Protein AF-0000000087624638 (afdb_homodimer)

Sequence (280 aa):
MFHVFLLSCSMLDNLKIASLNVNCLGNPLKRKGVLEKLKKDGSHVAFLQETHLSKKEQAKFKFPGYSTFYSTWSNSRQRGLTTLISKLLNFDLLDEVGDKGGRYLIVKVRVNNVVITLITLMCIFLPNVIEHSLSCFLMLMFHVFLLSCSMLDNLKIASLNVNCLGNPLKRKGVLEKLKKDGSHVAFLQETHLSKKEQAKFKFPGYSTFYSTWSNSRQRGLTTLISKLLNFDLLDEVGDKGGRYLIVKVRVNNVVITLITLMCIFLPNVIEHSLSCFLML

pLDDT: mean 78.99, std 21.21, range [30.06, 97.75]

Nearest PDB structures (foldseek):
  2v0r-assembly2_B  TM=8.665E-01  e=6.439E-11  Homo sapiens
  7n8k-assembly2_B  TM=8.665E-01  e=7.297E-11  Homo sapiens
  2v0s-assembly1_A  TM=8.642E-01  e=2.247E-10  Homo sapiens
  7n94-assembly2_B  TM=8.634E-01  e=3.269E-10  Homo sapiens
  8uw3-assembly1_A  TM=8.281E-01  e=1.016E-08  Homo sapiens

Structure (mmCIF, N/CA/C/O backbone):
data_AF-0000000087624638-model_v1
#
loop_
_entity.id
_entity.type
_entity.pdbx_description
1 polymer 'Endonuclease/exonuclease/phosphatase domain-containing protein'
#
loop_
_atom_site.group_PDB
_atom_site.id
_atom_site.type_symbol
_atom_site.label_atom_id
_atom_site.label_alt_id
_atom_site.label_comp_id
_atom_site.label_asym_id
_atom_site.label_entity_id
_atom_site.label_seq_id
_atom_site.pdbx_PDB_ins_code
_atom_site.Cartn_x
_atom_site.Cartn_y
_atom_site.Cartn_z
_atom_site.occupancy
_atom_site.B_iso_or_equiv
_atom_site.auth_seq_id
_atom_site.auth_comp_id
_atom_site.auth_asym_id
_atom_site.auth_atom_id
_atom_site.pdbx_PDB_model_num
ATOM 1 N N . MET A 1 1 ? -27.516 -39.281 -10.844 1 30.92 1 MET A N 1
ATOM 2 C CA . MET A 1 1 ? -27.094 -38.656 -9.586 1 30.92 1 MET A CA 1
ATOM 3 C C . MET A 1 1 ? -26.016 -37.625 -9.828 1 30.92 1 MET A C 1
ATOM 5 O O . MET A 1 1 ? -24.891 -37.969 -10.234 1 30.92 1 MET A O 1
ATOM 9 N N . PHE A 1 2 ? -26.25 -36.469 -10.523 1 32.56 2 PHE A N 1
ATOM 10 C CA . PHE A 1 2 ? -25.391 -35.406 -11 1 32.56 2 PHE A CA 1
ATOM 11 C C . PHE A 1 2 ? -24.703 -34.688 -9.836 1 32.56 2 PHE A C 1
ATOM 13 O O . PHE A 1 2 ? -25.375 -34.062 -9.008 1 32.56 2 PHE A O 1
ATOM 20 N N . HIS A 1 3 ? -23.688 -35.312 -9.227 1 31.91 3 HIS A N 1
ATOM 21 C CA . HIS A 1 3 ? -22.859 -34.625 -8.258 1 31.91 3 HIS A CA 1
ATOM 22 C C . HIS A 1 3 ? -22.438 -33.25 -8.766 1 31.91 3 HIS A C 1
ATOM 24 O O . HIS A 1 3 ? -21.672 -33.125 -9.734 1 31.91 3 HIS A O 1
ATOM 30 N N . VAL A 1 4 ? -23.375 -32.406 -8.859 1 30.06 4 VAL A N 1
ATOM 31 C CA . VAL A 1 4 ? -22.922 -31.031 -9 1 30.06 4 VAL A CA 1
ATOM 32 C C . VAL A 1 4 ? -21.734 -30.781 -8.062 1 30.06 4 VAL A C 1
ATOM 34 O O . VAL A 1 4 ? -21.875 -30.891 -6.844 1 30.06 4 VAL A O 1
ATOM 37 N N . PHE A 1 5 ? -20.531 -31.297 -8.359 1 32.03 5 PHE A N 1
ATOM 38 C CA . PHE A 1 5 ? -19.359 -30.75 -7.684 1 32.03 5 PHE A CA 1
ATOM 39 C C . PHE A 1 5 ? -19.516 -29.25 -7.441 1 32.03 5 PHE A C 1
ATOM 41 O O . PHE A 1 5 ? -19.656 -28.484 -8.391 1 32.03 5 PHE A O 1
ATOM 48 N N . LEU A 1 6 ? -20.297 -28.938 -6.484 1 32.41 6 LEU A N 1
ATOM 49 C CA . LEU A 1 6 ? -20.172 -27.578 -5.98 1 32.41 6 LEU A CA 1
ATOM 50 C C . LEU A 1 6 ? -18.734 -27.078 -6.082 1 32.41 6 LEU A C 1
ATOM 52 O O . LEU A 1 6 ? -17.828 -27.703 -5.531 1 32.41 6 LEU A O 1
ATOM 56 N N . LEU A 1 7 ? -18.266 -26.875 -7.301 1 34.22 7 LEU A N 1
ATOM 57 C CA . LEU A 1 7 ? -17.016 -26.141 -7.414 1 34.22 7 LEU A CA 1
ATOM 58 C C . LEU A 1 7 ? -16.781 -25.266 -6.184 1 34.22 7 LEU A C 1
ATOM 60 O O . LEU A 1 7 ? -17.609 -24.406 -5.863 1 34.22 7 LEU A O 1
ATOM 64 N N . SER A 1 8 ? -16.469 -25.969 -5.082 1 36.66 8 SER A N 1
ATOM 65 C CA . SER A 1 8 ? -15.984 -25.219 -3.924 1 36.66 8 SER A CA 1
ATOM 66 C C . SER A 1 8 ? -15.273 -23.938 -4.348 1 36.66 8 SER A C 1
ATOM 68 O O . SER A 1 8 ? -14.297 -23.984 -5.098 1 36.66 8 SER A O 1
ATOM 70 N N . CYS A 1 9 ? -15.867 -22.984 -5 1 40.78 9 CYS A N 1
ATOM 71 C CA . CYS A 1 9 ? -15.281 -21.656 -5.094 1 40.78 9 CYS A CA 1
ATOM 72 C C . CYS A 1 9 ? -14.305 -21.406 -3.951 1 40.78 9 CYS A C 1
ATOM 74 O O . CYS A 1 9 ? -14.719 -21.172 -2.814 1 40.78 9 CYS A O 1
ATOM 76 N N . SER A 1 10 ? -13.359 -22.219 -3.625 1 47.69 10 SER A N 1
ATOM 77 C CA . SER A 1 10 ? -12.336 -21.906 -2.635 1 47.69 10 SER A CA 1
ATOM 78 C C . SER A 1 10 ? -12.094 -20.406 -2.553 1 47.69 10 SER A C 1
ATOM 80 O O . SER A 1 10 ? -11.25 -19.859 -3.277 1 47.69 10 SER A O 1
ATOM 82 N N . MET A 1 11 ? -13.133 -19.578 -2.506 1 56.47 11 MET A N 1
ATOM 83 C CA . MET A 1 11 ? -13.141 -18.125 -2.408 1 56.47 11 MET A CA 1
ATOM 84 C C . MET A 1 11 ? -12.289 -17.641 -1.236 1 56.47 11 MET A C 1
ATOM 86 O O . MET A 1 11 ? -12.312 -18.25 -0.162 1 56.47 11 MET A O 1
ATOM 90 N N . LEU A 1 12 ? -11.25 -17.094 -1.551 1 68.5 12 LEU A N 1
ATOM 91 C CA . LEU A 1 12 ? -10.492 -16.453 -0.476 1 68.5 12 LEU A CA 1
ATOM 92 C C . LEU A 1 12 ? -11.43 -15.758 0.507 1 68.5 12 LEU A C 1
ATOM 94 O O . LEU A 1 12 ? -12.18 -14.859 0.124 1 68.5 12 LEU A O 1
ATOM 98 N N . ASP A 1 13 ? -11.609 -16.469 1.666 1 83.69 13 ASP A N 1
ATOM 99 C CA . ASP A 1 13 ? -12.5 -15.914 2.684 1 83.69 13 ASP A CA 1
ATOM 100 C C . ASP A 1 13 ? -11.82 -14.781 3.449 1 83.69 13 ASP A C 1
ATOM 102 O O . ASP A 1 13 ? -12.477 -14.039 4.188 1 83.69 13 ASP A O 1
ATOM 106 N N . ASN A 1 14 ? -10.516 -14.703 3.285 1 91.81 14 ASN A N 1
ATOM 107 C CA . ASN A 1 14 ? -9.758 -13.641 3.934 1 91.81 14 ASN A CA 1
ATOM 108 C C . ASN A 1 14 ? -8.641 -13.117 3.033 1 91.81 14 ASN A C 1
ATOM 110 O O . ASN A 1 14 ? -7.984 -13.891 2.336 1 91.81 14 ASN A O 1
ATOM 114 N N . LEU A 1 15 ? -8.508 -11.875 2.9 1 93.75 15 LEU A N 1
ATOM 115 C CA . LEU A 1 15 ? -7.438 -11.219 2.16 1 93.75 15 LEU A CA 1
ATOM 116 C C . LEU A 1 15 ? -6.719 -10.195 3.039 1 93.75 15 LEU A C 1
ATOM 118 O O . LEU A 1 15 ? -7.336 -9.266 3.549 1 93.75 15 LEU A O 1
ATOM 122 N N . LYS A 1 16 ? -5.465 -10.453 3.27 1 96.44 16 LYS A N 1
ATOM 123 C CA . LYS A 1 16 ? -4.656 -9.531 4.066 1 96.44 16 LYS A CA 1
ATOM 124 C C . LYS A 1 16 ? -3.662 -8.773 3.189 1 96.44 16 LYS A C 1
ATOM 126 O O . LYS A 1 16 ? -2.84 -9.383 2.504 1 96.44 16 LYS A O 1
ATOM 131 N N . ILE A 1 17 ? -3.756 -7.426 3.232 1 97.31 17 ILE A N 1
ATOM 132 C CA . ILE A 1 17 ? -2.941 -6.547 2.402 1 97.31 17 ILE A CA 1
ATOM 133 C C . ILE A 1 17 ? -2.168 -5.57 3.291 1 97.31 17 ILE A C 1
ATOM 135 O O . ILE A 1 17 ? -2.754 -4.898 4.141 1 97.31 17 ILE A O 1
ATOM 139 N N . ALA A 1 18 ? -0.861 -5.508 3.055 1 96.62 18 ALA A N 1
ATOM 140 C CA . ALA A 1 18 ? -0.012 -4.652 3.879 1 96.62 18 ALA A CA 1
ATOM 141 C C . ALA A 1 18 ? 0.711 -3.613 3.023 1 96.62 18 ALA A C 1
ATOM 143 O O . ALA A 1 18 ? 1.052 -3.881 1.869 1 96.62 18 ALA A O 1
ATOM 144 N N . SER A 1 19 ? 0.885 -2.455 3.541 1 95.75 19 SER A N 1
ATOM 145 C CA . SER A 1 19 ? 1.723 -1.41 2.961 1 95.75 19 SER A CA 1
ATOM 146 C C . SER A 1 19 ? 2.766 -0.921 3.959 1 95.75 19 SER A C 1
ATOM 148 O O . SER A 1 19 ? 2.424 -0.51 5.07 1 95.75 19 SER A O 1
ATOM 150 N N . LEU A 1 20 ? 4 -0.961 3.559 1 92.31 20 LEU A N 1
ATOM 151 C CA . LEU A 1 20 ? 5.102 -0.586 4.438 1 92.31 20 LEU A CA 1
ATOM 152 C C . LEU A 1 20 ? 6.023 0.422 3.754 1 92.31 20 LEU A C 1
ATOM 154 O O . LEU A 1 20 ? 6.406 0.234 2.598 1 92.31 20 LEU A O 1
ATOM 158 N N . ASN A 1 21 ? 6.336 1.489 4.383 1 88.38 21 ASN A N 1
ATOM 159 C CA . ASN A 1 21 ? 7.559 2.229 4.082 1 88.38 21 ASN A CA 1
ATOM 160 C C . ASN A 1 21 ? 8.758 1.65 4.82 1 88.38 21 ASN A C 1
ATOM 162 O O . ASN A 1 21 ? 8.875 1.803 6.035 1 88.38 21 ASN A O 1
ATOM 166 N N . VAL A 1 22 ? 9.633 1.045 4.152 1 88.31 22 VAL A N 1
ATOM 167 C CA . VAL A 1 22 ? 10.664 0.226 4.785 1 88.31 22 VAL A CA 1
ATOM 168 C C . VAL A 1 22 ? 11.945 1.04 4.945 1 88.31 22 VAL A C 1
ATOM 170 O O . VAL A 1 22 ? 12.844 0.652 5.695 1 88.31 22 VAL A O 1
ATOM 173 N N . ASN A 1 23 ? 12.094 2.146 4.277 1 83.44 23 ASN A N 1
ATOM 174 C CA . ASN A 1 23 ? 13.242 3.033 4.395 1 83.44 23 ASN A CA 1
ATOM 175 C C . ASN A 1 23 ? 14.555 2.283 4.168 1 83.44 23 ASN A C 1
ATOM 177 O O . ASN A 1 23 ? 15.453 2.322 5.012 1 83.44 23 ASN A O 1
ATOM 181 N N . CYS A 1 24 ? 14.734 1.653 3.197 1 86.62 24 CYS A N 1
ATOM 182 C CA . CYS A 1 24 ? 15.945 0.969 2.758 1 86.62 24 CYS A CA 1
ATOM 183 C C . CYS A 1 24 ? 15.906 -0.507 3.133 1 86.62 24 CYS A C 1
ATOM 185 O O . CYS A 1 24 ? 15.609 -0.852 4.277 1 86.62 24 CYS A O 1
ATOM 187 N N . LEU A 1 25 ? 16.234 -1.38 2.219 1 89.12 25 LEU A N 1
ATOM 188 C CA . LEU A 1 25 ? 16.297 -2.818 2.449 1 89.12 25 LEU A CA 1
ATOM 189 C C . LEU A 1 25 ? 17.688 -3.365 2.137 1 89.12 25 LEU A C 1
ATOM 191 O O . LEU A 1 25 ? 17.844 -4.562 1.877 1 89.12 25 LEU A O 1
ATOM 195 N N . GLY A 1 26 ? 18.594 -2.443 2.109 1 86.06 26 GLY A N 1
ATOM 196 C CA . GLY A 1 26 ? 19.953 -2.871 1.865 1 86.06 26 GLY A CA 1
ATOM 197 C C . GLY A 1 26 ? 20.5 -3.768 2.959 1 86.06 26 GLY A C 1
ATOM 198 O O . GLY A 1 26 ? 21.375 -4.605 2.705 1 86.06 26 GLY A O 1
ATOM 199 N N . ASN A 1 27 ? 20.047 -3.621 4.109 1 86.88 27 ASN A N 1
ATOM 200 C CA . ASN A 1 27 ? 20.453 -4.434 5.25 1 86.88 27 ASN A CA 1
ATOM 201 C C . ASN A 1 27 ? 19.734 -5.777 5.27 1 86.88 27 ASN A C 1
ATOM 203 O O . ASN A 1 27 ? 18.516 -5.828 5.32 1 86.88 27 ASN A O 1
ATOM 207 N N . PRO A 1 28 ? 20.516 -6.848 5.312 1 86.25 28 PRO A N 1
ATOM 208 C CA . PRO A 1 28 ? 19.891 -8.172 5.285 1 86.25 28 PRO A CA 1
ATOM 209 C C . PRO A 1 28 ? 19.031 -8.445 6.52 1 86.25 28 PRO A C 1
ATOM 211 O O . PRO A 1 28 ? 18.031 -9.172 6.434 1 86.25 28 PRO A O 1
ATOM 214 N N . LEU A 1 29 ? 19.438 -7.934 7.594 1 86.62 29 LEU A N 1
ATOM 215 C CA . LEU A 1 29 ? 18.656 -8.141 8.805 1 86.62 29 LEU A CA 1
ATOM 216 C C . LEU A 1 29 ? 17.297 -7.477 8.695 1 86.62 29 LEU A C 1
ATOM 218 O O . LEU A 1 29 ? 16.281 -8.031 9.141 1 86.62 29 LEU A O 1
ATOM 222 N N . LYS A 1 30 ? 17.297 -6.359 8.156 1 88 30 LYS A N 1
ATOM 223 C CA . LYS A 1 30 ? 16.016 -5.672 7.941 1 88 30 LYS A CA 1
ATOM 224 C C . LYS A 1 30 ? 15.141 -6.43 6.949 1 88 30 LYS A C 1
ATOM 226 O O . LYS A 1 30 ? 13.938 -6.57 7.164 1 88 30 LYS A O 1
ATOM 231 N N . ARG A 1 31 ? 15.695 -6.934 5.902 1 89.75 31 ARG A N 1
ATOM 232 C CA . ARG A 1 31 ? 14.945 -7.727 4.934 1 89.75 31 ARG A CA 1
ATOM 233 C C . ARG A 1 31 ? 14.312 -8.945 5.598 1 89.75 31 ARG A C 1
ATOM 235 O O . ARG A 1 31 ? 13.148 -9.266 5.352 1 89.75 31 ARG A O 1
ATOM 242 N N . LYS A 1 32 ? 15.117 -9.516 6.391 1 89.38 32 LYS A N 1
ATOM 243 C CA . LYS A 1 32 ? 14.625 -10.68 7.113 1 89.38 32 LYS A CA 1
ATOM 244 C C . LYS A 1 32 ? 13.477 -10.305 8.047 1 89.38 32 LYS A C 1
ATOM 246 O O . LYS A 1 32 ? 12.484 -11.023 8.148 1 89.38 32 LYS A O 1
ATOM 251 N N . GLY A 1 33 ? 13.641 -9.234 8.742 1 89.25 33 GLY A N 1
ATOM 252 C CA . GLY A 1 33 ? 12.594 -8.75 9.633 1 89.25 33 GLY A CA 1
ATOM 253 C C . GLY A 1 33 ? 11.297 -8.445 8.914 1 89.25 33 GLY A C 1
ATOM 254 O O . GLY A 1 33 ? 10.219 -8.812 9.391 1 89.25 33 GLY A O 1
ATOM 255 N N . VAL A 1 34 ? 11.422 -7.828 7.781 1 91.31 34 VAL A N 1
ATOM 256 C CA . VAL A 1 34 ? 10.242 -7.508 6.98 1 91.31 34 VAL A CA 1
ATOM 257 C C . VAL A 1 34 ? 9.555 -8.797 6.543 1 91.31 34 VAL A C 1
ATOM 259 O O . VAL A 1 34 ? 8.336 -8.938 6.68 1 91.31 34 VAL A O 1
ATOM 262 N N . LEU A 1 35 ? 10.312 -9.711 6.098 1 92.44 35 LEU A N 1
ATOM 263 C CA . LEU A 1 35 ? 9.766 -10.992 5.656 1 92.44 35 LEU A CA 1
ATOM 264 C C . LEU A 1 35 ? 9.07 -11.711 6.809 1 92.44 35 LEU A C 1
ATOM 266 O O . LEU A 1 35 ? 7.961 -12.227 6.648 1 92.44 35 LEU A O 1
ATOM 270 N N . GLU A 1 36 ? 9.711 -11.773 7.891 1 91.69 36 GLU A N 1
ATOM 271 C CA . GLU A 1 36 ? 9.141 -12.445 9.055 1 91.69 36 GLU A CA 1
ATOM 272 C C . GLU A 1 36 ? 7.828 -11.797 9.477 1 91.69 36 GLU A C 1
ATOM 274 O O . GLU A 1 36 ? 6.875 -12.492 9.828 1 91.69 36 GLU A O 1
ATOM 279 N N . LYS A 1 37 ? 7.793 -10.555 9.484 1 90.56 37 LYS A N 1
ATOM 280 C CA . LYS A 1 37 ? 6.57 -9.836 9.836 1 90.56 37 LYS A CA 1
ATOM 281 C C . LYS A 1 37 ? 5.438 -10.18 8.875 1 90.56 37 LYS A C 1
ATOM 283 O O . LYS A 1 37 ? 4.305 -10.422 9.297 1 90.5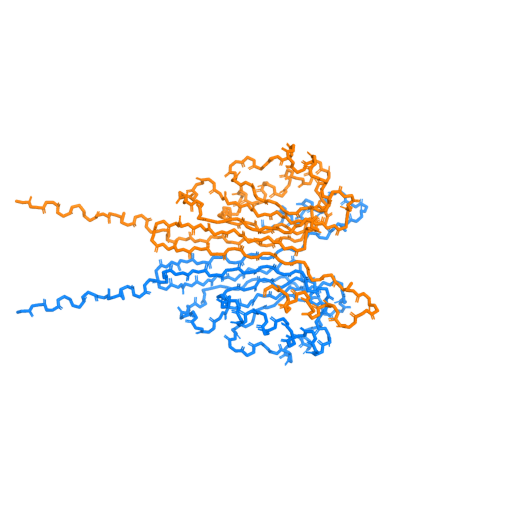6 37 LYS A O 1
ATOM 288 N N . LEU A 1 38 ? 5.73 -10.172 7.602 1 93.44 38 LEU A N 1
ATOM 289 C CA . LEU A 1 38 ? 4.723 -10.477 6.594 1 93.44 38 LEU A CA 1
ATOM 290 C C . LEU A 1 38 ? 4.199 -11.898 6.762 1 93.44 38 LEU A C 1
ATOM 292 O O . LEU A 1 38 ? 2.996 -12.141 6.645 1 93.44 38 LEU A O 1
ATOM 296 N N . LYS A 1 39 ? 5.082 -12.805 7.027 1 92.5 39 LYS A N 1
ATOM 297 C CA . LYS A 1 39 ? 4.688 -14.195 7.223 1 92.5 39 LYS A CA 1
ATOM 298 C C . LYS A 1 39 ? 3.861 -14.359 8.492 1 92.5 39 LYS A C 1
ATOM 300 O O . LYS A 1 39 ? 2.842 -15.055 8.492 1 92.5 39 LYS A O 1
ATOM 305 N N . LYS A 1 40 ? 4.348 -13.719 9.523 1 90.88 40 LYS A N 1
ATOM 306 C CA . LYS A 1 40 ? 3.637 -13.789 10.797 1 90.88 40 LYS A CA 1
ATOM 307 C C . LYS A 1 40 ? 2.219 -13.242 10.664 1 90.88 40 LYS A C 1
ATOM 309 O O . LYS A 1 40 ? 1.273 -13.812 11.219 1 90.88 40 LYS A O 1
ATOM 314 N N . ASP A 1 41 ? 2.047 -12.195 9.93 1 90 41 ASP A N 1
ATOM 315 C CA . ASP A 1 41 ? 0.739 -11.57 9.758 1 90 41 ASP A CA 1
ATOM 316 C C . ASP A 1 41 ? -0.09 -12.305 8.703 1 90 41 ASP A C 1
ATOM 318 O O . ASP A 1 41 ? -1.299 -12.094 8.602 1 90 41 ASP A O 1
ATOM 322 N N . GLY A 1 42 ? 0.602 -13.141 7.938 1 93.75 42 GLY A N 1
ATOM 323 C CA . GLY A 1 42 ? -0.087 -13.844 6.867 1 93.75 42 GLY A CA 1
ATOM 324 C C . GLY A 1 42 ? -0.498 -12.938 5.723 1 93.75 42 GLY A C 1
ATOM 325 O O . GLY A 1 42 ? -1.581 -13.102 5.156 1 93.75 42 GLY A O 1
ATOM 326 N N . SER A 1 43 ? 0.333 -11.969 5.434 1 96.31 43 SER A N 1
ATOM 327 C CA . SER A 1 43 ? -0.013 -11.031 4.371 1 96.31 43 SER A CA 1
ATOM 328 C C . SER A 1 43 ? -0.042 -11.719 3.012 1 96.31 43 SER A C 1
ATOM 330 O O . SER A 1 43 ? 0.903 -12.422 2.645 1 96.31 43 SER A O 1
ATOM 332 N N . HIS A 1 44 ? -1.141 -11.516 2.297 1 97.06 44 HIS A N 1
ATOM 333 C CA . HIS A 1 44 ? -1.257 -12.055 0.946 1 97.06 44 HIS A CA 1
ATOM 334 C C . HIS A 1 44 ? -0.583 -11.141 -0.072 1 97.06 44 HIS A C 1
ATOM 336 O O . HIS A 1 44 ? 0.021 -11.617 -1.036 1 97.06 44 HIS A O 1
ATOM 342 N N . VAL A 1 45 ? -0.716 -9.875 0.171 1 97.75 45 VAL A N 1
ATOM 343 C CA . VAL A 1 45 ? -0.12 -8.836 -0.668 1 97.75 45 VAL A CA 1
ATOM 344 C C . VAL A 1 45 ? 0.605 -7.82 0.207 1 97.75 45 VAL A C 1
ATOM 346 O O . VAL A 1 45 ? 0.108 -7.438 1.269 1 97.75 45 VAL A O 1
ATOM 349 N N . ALA A 1 46 ? 1.807 -7.387 -0.231 1 97.38 46 ALA A N 1
ATOM 350 C CA . ALA A 1 46 ? 2.52 -6.336 0.488 1 97.38 46 ALA A CA 1
ATOM 351 C C . ALA A 1 46 ? 3.113 -5.316 -0.481 1 97.38 46 ALA A C 1
ATOM 353 O O . ALA A 1 46 ? 3.775 -5.688 -1.453 1 97.38 46 ALA A O 1
ATOM 354 N N . PHE A 1 47 ? 2.836 -4.027 -0.236 1 96.62 47 PHE A N 1
ATOM 355 C CA . PHE A 1 47 ? 3.527 -2.914 -0.877 1 96.62 47 PHE A CA 1
ATOM 356 C C . PHE A 1 47 ? 4.723 -2.467 -0.044 1 96.62 47 PHE A C 1
ATOM 358 O O . PHE A 1 47 ? 4.566 -2.078 1.115 1 96.62 47 PHE A O 1
ATOM 365 N N . LEU A 1 48 ? 5.848 -2.541 -0.572 1 93.38 48 LEU A N 1
ATOM 366 C CA . LEU A 1 48 ? 7.047 -1.995 0.056 1 93.38 48 LEU A CA 1
ATOM 367 C C . LEU A 1 48 ? 7.527 -0.749 -0.68 1 93.38 48 LEU A C 1
ATOM 369 O O . LEU A 1 48 ? 7.727 -0.779 -1.896 1 93.38 48 LEU A O 1
ATOM 373 N N . GLN A 1 49 ? 7.664 0.313 -0.004 1 89.06 49 GLN A N 1
ATOM 374 C CA . GLN A 1 49 ? 8.109 1.577 -0.58 1 89.06 49 GLN A CA 1
ATOM 375 C C . GLN A 1 49 ? 9.445 2.014 0.018 1 89.06 49 GLN A C 1
ATOM 377 O O . GLN A 1 49 ? 9.781 1.63 1.14 1 89.06 49 GLN A O 1
ATOM 382 N N . GLU A 1 50 ? 10.195 2.801 -0.738 1 86.62 50 GLU A N 1
ATOM 383 C CA . GLU A 1 50 ? 11.523 3.289 -0.381 1 86.62 50 GLU A CA 1
ATOM 384 C C . GLU A 1 50 ? 12.477 2.133 -0.082 1 86.62 50 GLU A C 1
ATOM 386 O O . GLU A 1 50 ? 13.141 2.123 0.956 1 86.62 50 GLU A O 1
ATOM 391 N N . THR A 1 51 ? 12.516 1.184 -0.884 1 89.38 51 THR A N 1
ATOM 392 C CA . THR A 1 51 ? 13.375 0.021 -0.682 1 89.38 51 THR A CA 1
ATOM 393 C C . THR A 1 51 ? 14.844 0.39 -0.883 1 89.38 51 THR A C 1
ATOM 395 O O . THR A 1 51 ? 15.734 -0.256 -0.327 1 89.38 51 THR A O 1
ATOM 398 N N . HIS A 1 52 ? 15.148 1.413 -1.695 1 87.81 52 HIS A N 1
ATOM 399 C CA . HIS A 1 52 ? 16.484 1.949 -1.95 1 87.81 52 HIS A CA 1
ATOM 400 C C . HIS A 1 52 ? 17.406 0.876 -2.51 1 87.81 52 HIS A C 1
ATOM 402 O O . HIS A 1 52 ? 18.578 0.801 -2.129 1 87.81 52 HIS A O 1
ATOM 408 N N . LEU A 1 53 ? 16.844 0.03 -3.256 1 87.94 53 LEU A N 1
ATOM 409 C CA . LEU A 1 53 ? 17.641 -1.031 -3.875 1 87.94 53 LEU A CA 1
ATOM 410 C C . LEU A 1 53 ? 17.875 -0.738 -5.355 1 87.94 53 LEU A C 1
ATOM 412 O O . LEU A 1 53 ? 16.969 -0.259 -6.047 1 87.94 53 LEU A O 1
ATOM 416 N N . SER A 1 54 ? 19.078 -1.015 -5.797 1 85.06 54 SER A N 1
ATOM 417 C CA . SER A 1 54 ? 19.359 -0.982 -7.227 1 85.06 54 SER A CA 1
ATOM 418 C C . SER A 1 54 ? 18.703 -2.146 -7.949 1 85.06 54 SER A C 1
ATOM 420 O O . SER A 1 54 ? 18.188 -3.068 -7.312 1 85.06 54 SER A O 1
ATOM 422 N N . LYS A 1 55 ? 18.75 -2.041 -9.234 1 83.06 55 LYS A N 1
ATOM 423 C CA . LYS A 1 55 ? 18.188 -3.123 -10.039 1 83.06 55 LYS A CA 1
ATOM 424 C C . LYS A 1 55 ? 18.891 -4.449 -9.742 1 83.06 55 LYS A C 1
ATOM 426 O O . LYS A 1 55 ? 18.234 -5.484 -9.617 1 83.06 55 LYS A O 1
ATOM 431 N N . LYS A 1 56 ? 20.203 -4.355 -9.672 1 85.62 56 LYS A N 1
ATOM 432 C CA . LYS A 1 56 ? 20.984 -5.555 -9.391 1 85.62 56 LYS A CA 1
ATOM 433 C C . LYS A 1 56 ? 20.641 -6.141 -8.031 1 85.62 56 LYS A C 1
ATOM 435 O O . LYS A 1 56 ? 20.5 -7.359 -7.891 1 85.62 56 LYS A O 1
ATOM 440 N N . GLU A 1 57 ? 20.453 -5.34 -7.094 1 87.44 57 GLU A N 1
ATOM 441 C CA . GLU A 1 57 ? 20.125 -5.785 -5.746 1 87.44 57 GLU A CA 1
ATOM 442 C C . GLU A 1 57 ? 18.703 -6.359 -5.684 1 87.44 57 GLU A C 1
ATOM 444 O O . GLU A 1 57 ? 18.469 -7.367 -5.012 1 87.44 57 GLU A O 1
ATOM 449 N N . GLN A 1 58 ? 17.781 -5.676 -6.348 1 85.56 58 GLN A N 1
ATOM 450 C CA . GLN A 1 58 ? 16.406 -6.168 -6.379 1 85.56 58 GLN A CA 1
ATOM 451 C C . GLN A 1 58 ? 16.328 -7.566 -6.988 1 85.56 58 GLN A C 1
ATOM 453 O O . GLN A 1 58 ? 15.555 -8.406 -6.539 1 85.56 58 GLN A O 1
ATOM 458 N N . ALA A 1 59 ? 17.156 -7.766 -7.988 1 84.31 59 ALA A N 1
ATOM 459 C CA . ALA A 1 59 ? 17.172 -9.062 -8.664 1 84.31 59 ALA A CA 1
ATOM 460 C C . ALA A 1 59 ? 17.781 -10.133 -7.77 1 84.31 59 ALA A C 1
ATOM 462 O O . ALA A 1 59 ? 17.406 -11.312 -7.863 1 84.31 59 ALA A O 1
ATOM 463 N N . LYS A 1 60 ? 18.578 -9.688 -6.926 1 86.38 60 LYS A N 1
ATOM 464 C CA . LYS A 1 60 ? 19.312 -10.617 -6.066 1 86.38 60 LYS A CA 1
ATOM 465 C C . LYS A 1 60 ? 18.5 -10.953 -4.816 1 86.38 60 LYS A C 1
ATOM 467 O O . LYS A 1 60 ? 18.484 -12.102 -4.363 1 86.38 60 LYS A O 1
ATOM 472 N N . PHE A 1 61 ? 17.828 -9.883 -4.344 1 84.31 61 PHE A N 1
ATOM 473 C CA . PHE A 1 61 ? 17.109 -10.055 -3.084 1 84.31 61 PHE A CA 1
ATOM 474 C C . PHE A 1 61 ? 15.703 -10.602 -3.332 1 84.31 61 PHE A C 1
ATOM 476 O O . PHE A 1 61 ? 14.906 -9.977 -4.031 1 84.31 61 PHE A O 1
ATOM 483 N N . LYS A 1 62 ? 15.492 -11.828 -2.891 1 82.19 62 LYS A N 1
ATOM 484 C CA . LYS A 1 62 ? 14.195 -12.477 -3.045 1 82.19 62 LYS A CA 1
ATOM 485 C C . LYS A 1 62 ? 13.461 -12.555 -1.712 1 82.19 62 LYS A C 1
ATOM 487 O O . LYS A 1 62 ? 14.078 -12.5 -0.649 1 82.19 62 LYS A O 1
ATOM 492 N N . PHE A 1 63 ? 12.164 -12.547 -1.741 1 93.69 63 PHE A N 1
ATOM 493 C CA . PHE A 1 63 ? 11.297 -12.781 -0.594 1 93.69 63 PHE A CA 1
ATOM 494 C C . PHE A 1 63 ? 10.656 -14.156 -0.676 1 93.69 63 PHE A C 1
ATOM 496 O O . PHE A 1 63 ? 9.586 -14.32 -1.275 1 93.69 63 PHE A O 1
ATOM 503 N N . PRO A 1 64 ? 11.336 -15.148 -0.046 1 94.81 64 PRO A N 1
ATOM 504 C CA . PRO A 1 64 ? 10.789 -16.5 -0.127 1 94.81 64 PRO A CA 1
ATOM 505 C C . PRO A 1 64 ? 9.305 -16.562 0.242 1 94.81 64 PRO A C 1
ATOM 507 O O . PRO A 1 64 ? 8.883 -15.953 1.228 1 94.81 64 PRO A O 1
ATOM 510 N N . GLY A 1 65 ? 8.562 -17.297 -0.615 1 96.25 65 GLY A N 1
ATOM 511 C CA . GLY A 1 65 ? 7.133 -17.469 -0.381 1 96.25 65 GLY A CA 1
ATOM 512 C C . GLY A 1 65 ? 6.289 -16.406 -1.075 1 96.25 65 GLY A C 1
ATOM 513 O O . GLY A 1 65 ? 5.062 -16.5 -1.092 1 96.25 65 GLY A O 1
ATOM 514 N N . TYR A 1 66 ? 7.051 -15.477 -1.662 1 97.25 66 TYR A N 1
ATOM 515 C CA . TYR A 1 66 ? 6.348 -14.398 -2.359 1 97.25 66 TYR A CA 1
ATOM 516 C C . TYR A 1 66 ? 6.855 -14.258 -3.789 1 97.25 66 TYR A C 1
ATOM 518 O O . TYR A 1 66 ? 8.055 -14.391 -4.047 1 97.25 66 TYR A O 1
ATOM 526 N N . SER A 1 67 ? 5.941 -14.031 -4.738 1 96.69 67 SER A N 1
ATOM 527 C CA . SER A 1 67 ? 6.336 -13.438 -6.012 1 96.69 67 SER A CA 1
ATOM 528 C C . SER A 1 67 ? 6.672 -11.961 -5.855 1 96.69 67 SER A C 1
ATOM 530 O O . SER A 1 67 ? 5.953 -11.219 -5.18 1 96.69 67 SER A O 1
ATOM 532 N N . THR A 1 68 ? 7.754 -11.57 -6.426 1 95.94 68 THR A N 1
ATOM 533 C CA . THR A 1 68 ? 8.266 -10.219 -6.211 1 95.94 68 THR A CA 1
ATOM 534 C C . THR A 1 68 ? 8.211 -9.406 -7.5 1 95.94 68 THR A C 1
ATOM 536 O O . THR A 1 68 ? 8.688 -9.852 -8.547 1 95.94 68 THR A O 1
ATOM 539 N N . PHE A 1 69 ? 7.594 -8.25 -7.438 1 94.88 69 PHE A N 1
ATOM 540 C CA . PHE A 1 69 ? 7.582 -7.254 -8.5 1 94.88 69 PHE A CA 1
ATOM 541 C C . PHE A 1 69 ? 8.211 -5.949 -8.023 1 94.88 69 PHE A C 1
ATOM 543 O O . PHE A 1 69 ? 8.047 -5.559 -6.867 1 94.88 69 PHE A O 1
ATOM 550 N N . TYR A 1 70 ? 8.961 -5.289 -8.859 1 92 70 TYR A N 1
ATOM 551 C CA . TYR A 1 70 ? 9.625 -4.09 -8.359 1 92 70 TYR A CA 1
ATOM 552 C C . TYR A 1 70 ? 9.828 -3.072 -9.477 1 92 70 TYR A C 1
ATOM 554 O O . TYR A 1 70 ? 9.781 -3.422 -10.656 1 92 70 TYR A O 1
ATOM 562 N N . SER A 1 71 ? 9.906 -1.808 -9.133 1 89.56 71 SER A N 1
ATOM 563 C CA . SER A 1 71 ? 10.281 -0.657 -9.945 1 89.56 71 SER A CA 1
ATOM 564 C C . SER A 1 71 ? 11.336 0.194 -9.242 1 89.56 71 SER A C 1
ATOM 566 O O . SER A 1 71 ? 11.094 0.718 -8.156 1 89.56 71 SER A O 1
ATOM 568 N N . THR A 1 72 ? 12.516 0.162 -9.727 1 83.88 72 THR A N 1
ATOM 569 C CA . THR A 1 72 ? 13.609 0.881 -9.078 1 83.88 72 THR A CA 1
ATOM 570 C C . THR A 1 72 ? 14.406 1.681 -10.102 1 83.88 72 THR A C 1
ATOM 572 O O . THR A 1 72 ? 14.406 1.355 -11.297 1 83.88 72 THR A O 1
ATOM 575 N N . TRP A 1 73 ? 14.867 2.859 -9.516 1 69 73 TRP A N 1
ATOM 576 C CA . TRP A 1 73 ? 15.758 3.666 -10.344 1 69 73 TRP A CA 1
ATOM 577 C C . TRP A 1 73 ? 17.203 3.199 -10.203 1 69 73 TRP A C 1
ATOM 579 O O . TRP A 1 73 ? 17.656 2.904 -9.102 1 69 73 TRP A O 1
ATOM 589 N N . SER A 1 74 ? 17.766 2.752 -11.266 1 63.31 74 SER A N 1
ATOM 590 C CA . SER A 1 74 ? 19.094 2.156 -11.375 1 63.31 74 SER A CA 1
ATOM 591 C C . SER A 1 74 ? 20.078 2.822 -10.414 1 63.31 74 SER A C 1
ATOM 593 O O . SER A 1 74 ? 20.859 2.141 -9.75 1 63.31 74 SER A O 1
ATOM 595 N N . ASN A 1 75 ? 20.156 4.141 -10.469 1 60.59 75 ASN A N 1
ATOM 596 C CA . ASN A 1 75 ? 21.266 4.77 -9.781 1 60.59 75 ASN A CA 1
ATOM 597 C C . ASN A 1 75 ? 20.812 5.484 -8.508 1 60.59 75 ASN A C 1
ATOM 599 O O . ASN A 1 75 ? 21.594 6.215 -7.891 1 60.59 75 ASN A O 1
ATOM 603 N N . SER A 1 76 ? 19.531 5.332 -8.125 1 60.06 76 SER A N 1
ATOM 604 C CA . SER A 1 76 ? 19.156 6.168 -6.988 1 60.06 76 SER A CA 1
ATOM 605 C C . SER A 1 76 ? 18.812 5.32 -5.77 1 60.06 76 SER A C 1
ATOM 607 O O . SER A 1 76 ? 18.203 4.254 -5.895 1 60.06 76 SER A O 1
ATOM 609 N N . ARG A 1 77 ? 19.484 5.633 -4.633 1 60.03 77 ARG A N 1
ATOM 610 C CA . ARG A 1 77 ? 19.172 5.082 -3.32 1 60.03 77 ARG A CA 1
ATOM 611 C C . ARG A 1 77 ? 18.016 5.836 -2.67 1 60.03 77 ARG A C 1
ATOM 613 O O . ARG A 1 77 ? 17.906 5.879 -1.442 1 60.03 77 ARG A O 1
ATOM 620 N N . GLN A 1 78 ? 17.219 6.645 -3.502 1 63.62 78 GLN A N 1
ATOM 621 C CA . GLN A 1 78 ? 16.203 7.441 -2.822 1 63.62 78 GLN A CA 1
ATOM 622 C C . GLN A 1 78 ? 14.797 6.914 -3.111 1 63.62 78 GLN A C 1
ATOM 624 O O . GLN A 1 78 ? 13.82 7.367 -2.508 1 63.62 78 GLN A O 1
ATOM 629 N N . ARG A 1 79 ? 14.766 5.887 -3.969 1 75.81 79 ARG A N 1
ATOM 630 C CA . ARG A 1 79 ? 13.438 5.406 -4.359 1 75.81 79 ARG A CA 1
ATOM 631 C C . ARG A 1 79 ? 13.398 3.883 -4.383 1 75.81 79 ARG A C 1
ATOM 633 O O . ARG A 1 79 ? 14.188 3.223 -3.707 1 75.81 79 ARG A O 1
ATOM 640 N N . GLY A 1 80 ? 12.359 3.352 -4.953 1 87.25 80 GLY A N 1
ATOM 641 C CA . GLY A 1 80 ? 12.211 1.916 -5.121 1 87.25 80 GLY A CA 1
ATOM 642 C C . GLY A 1 80 ? 10.891 1.386 -4.59 1 87.25 80 GLY A C 1
ATOM 643 O O . GLY A 1 80 ? 10.516 1.67 -3.449 1 87.25 80 GLY A O 1
ATOM 644 N N . LEU A 1 81 ? 10.281 0.704 -5.371 1 92.25 81 LEU A N 1
ATOM 645 C CA . LEU A 1 81 ? 8.992 0.096 -5.066 1 92.25 81 LEU A CA 1
ATOM 646 C C . LEU A 1 81 ? 9.039 -1.414 -5.273 1 92.25 81 LEU A C 1
ATOM 648 O O . LEU A 1 81 ? 9.609 -1.893 -6.258 1 92.25 81 LEU A O 1
ATOM 652 N N . THR A 1 82 ? 8.492 -2.109 -4.324 1 93.69 82 THR A N 1
ATOM 653 C CA . THR A 1 82 ? 8.344 -3.553 -4.465 1 93.69 82 THR A CA 1
ATOM 654 C C . THR A 1 82 ? 6.938 -3.996 -4.078 1 93.69 82 THR A C 1
ATOM 656 O O . THR A 1 82 ? 6.383 -3.52 -3.084 1 93.69 82 THR A O 1
ATOM 659 N N . THR A 1 83 ? 6.297 -4.762 -4.91 1 96.88 83 THR A N 1
ATOM 660 C CA . THR A 1 83 ? 5.043 -5.43 -4.578 1 96.88 83 THR A CA 1
ATOM 661 C C . THR A 1 83 ? 5.25 -6.934 -4.438 1 96.88 83 THR A C 1
ATOM 663 O O . THR A 1 83 ? 5.809 -7.574 -5.328 1 96.88 83 THR A O 1
ATOM 666 N N . LEU A 1 84 ? 4.816 -7.418 -3.297 1 97.5 84 LEU A N 1
ATOM 667 C CA . LEU A 1 84 ? 4.914 -8.852 -3.018 1 97.5 84 LEU A CA 1
ATOM 668 C C . LEU A 1 84 ? 3.537 -9.5 -3.027 1 97.5 84 LEU A C 1
ATOM 670 O O . LEU A 1 84 ? 2.59 -8.969 -2.443 1 97.5 84 LEU A O 1
ATOM 674 N N . ILE A 1 85 ? 3.426 -10.641 -3.646 1 97.69 85 ILE A N 1
ATOM 675 C CA . ILE A 1 85 ? 2.201 -11.438 -3.625 1 97.69 85 ILE A CA 1
ATOM 676 C C . ILE A 1 85 ? 2.512 -12.852 -3.145 1 97.69 85 ILE A C 1
ATOM 678 O O . ILE A 1 85 ? 3.348 -13.539 -3.73 1 97.69 85 ILE A O 1
ATOM 682 N N . SER A 1 86 ? 1.861 -13.211 -2.094 1 97.19 86 SER A N 1
ATOM 683 C CA . SER A 1 86 ? 2.102 -14.531 -1.513 1 97.19 86 SER A CA 1
ATOM 684 C C . SER A 1 86 ? 1.848 -15.641 -2.529 1 97.19 86 SER A C 1
ATOM 686 O O . SER A 1 86 ? 0.837 -15.625 -3.234 1 97.19 86 SER A O 1
ATOM 688 N N . LYS A 1 87 ? 2.668 -16.609 -2.602 1 94.81 87 LYS A N 1
ATOM 689 C CA . LYS A 1 87 ? 2.514 -17.75 -3.504 1 94.81 87 LYS A CA 1
ATOM 690 C C . LYS A 1 87 ? 1.359 -18.641 -3.064 1 94.81 87 LYS A C 1
ATOM 692 O O . LYS A 1 87 ? 0.897 -19.5 -3.834 1 94.81 87 LYS A O 1
ATOM 697 N N . LEU A 1 88 ? 0.928 -18.391 -1.879 1 91.88 88 LEU A N 1
ATOM 698 C CA . LEU A 1 88 ? -0.223 -19.141 -1.384 1 91.88 88 LEU A CA 1
ATOM 699 C C . LEU A 1 88 ? -1.51 -18.656 -2.041 1 91.88 88 LEU A C 1
ATOM 701 O O . LEU A 1 88 ? -2.531 -19.344 -2 1 91.88 88 LEU A O 1
ATOM 705 N N . LEU A 1 89 ? -1.352 -17.391 -2.525 1 89.75 89 LEU A N 1
ATOM 706 C CA . LEU A 1 89 ? -2.477 -16.891 -3.307 1 89.75 89 LEU A CA 1
ATOM 707 C C . LEU A 1 89 ? -2.441 -17.438 -4.727 1 89.75 89 LEU A C 1
ATOM 709 O O . LEU A 1 89 ? -1.455 -17.25 -5.445 1 89.75 89 LEU A O 1
ATOM 713 N N . ASN A 1 90 ? -3.053 -18.531 -5.051 1 88.88 90 ASN A N 1
ATOM 714 C CA . ASN A 1 90 ? -3.109 -19.016 -6.43 1 88.88 90 ASN A CA 1
ATOM 715 C C . ASN A 1 90 ? -3.658 -17.938 -7.367 1 88.88 90 ASN A C 1
ATOM 717 O O . ASN A 1 90 ? -4.863 -17.688 -7.395 1 88.88 90 ASN A O 1
ATOM 721 N N . PHE A 1 91 ? -2.67 -17.234 -8.039 1 94.19 91 PHE A N 1
ATOM 722 C CA . PHE A 1 91 ? -3.109 -16.141 -8.906 1 94.19 91 PHE A CA 1
ATOM 723 C C . PHE A 1 91 ? -2.518 -16.297 -10.305 1 94.19 91 PHE A C 1
ATOM 725 O O . PHE A 1 91 ? -1.492 -16.953 -10.477 1 94.19 91 PHE A O 1
ATOM 732 N N . ASP A 1 92 ? -3.17 -15.703 -11.258 1 96.44 92 ASP A N 1
ATOM 733 C CA . ASP A 1 92 ? -2.652 -15.516 -12.609 1 96.44 92 ASP A CA 1
ATOM 734 C C . ASP A 1 92 ? -2.215 -14.07 -12.836 1 96.44 92 ASP A C 1
ATOM 736 O O . ASP A 1 92 ? -2.979 -13.141 -12.586 1 96.44 92 ASP A O 1
ATOM 740 N N . LEU A 1 93 ? -0.945 -13.875 -13.234 1 97.5 93 LEU A N 1
ATOM 741 C CA . LEU A 1 93 ? -0.493 -12.531 -13.586 1 97.5 93 LEU A CA 1
ATOM 742 C C . LEU A 1 93 ? -1.127 -12.07 -14.891 1 97.5 93 LEU A C 1
ATOM 744 O O . LEU A 1 93 ? -1.011 -12.742 -15.914 1 97.5 93 LEU A O 1
ATOM 748 N N . LEU A 1 94 ? -1.8 -11.008 -14.867 1 97.44 94 LEU A N 1
ATOM 749 C CA . LEU A 1 94 ? -2.477 -10.484 -16.047 1 97.44 94 LEU A CA 1
ATOM 750 C C . LEU A 1 94 ? -1.653 -9.383 -16.703 1 97.44 94 LEU A C 1
ATOM 752 O O . LEU A 1 94 ? -1.633 -9.266 -17.938 1 97.44 94 LEU A O 1
ATOM 756 N N . ASP A 1 95 ? -1.05 -8.516 -15.867 1 96.62 95 ASP A N 1
ATOM 757 C CA . ASP A 1 95 ? -0.276 -7.383 -16.359 1 96.62 95 ASP A CA 1
ATOM 758 C C . ASP A 1 95 ? 0.686 -6.859 -15.297 1 96.62 95 ASP A C 1
ATOM 760 O O . ASP A 1 95 ? 0.452 -7.043 -14.102 1 96.62 95 ASP A O 1
ATOM 764 N N . GLU A 1 96 ? 1.763 -6.301 -15.695 1 95.62 96 GLU A N 1
ATOM 765 C CA . GLU A 1 96 ? 2.76 -5.625 -14.875 1 95.62 96 GLU A CA 1
ATOM 766 C C . GLU A 1 96 ? 3.348 -4.418 -15.602 1 95.62 96 GLU A C 1
ATOM 768 O O . GLU A 1 96 ? 3.896 -4.555 -16.703 1 95.62 96 GLU A O 1
ATOM 773 N N . VAL A 1 97 ? 3.189 -3.23 -14.977 1 92.75 97 VAL A N 1
ATOM 774 C CA . VAL A 1 97 ? 3.703 -2.008 -15.586 1 92.75 97 VAL A CA 1
ATOM 775 C C . VAL A 1 97 ? 4.438 -1.175 -14.539 1 92.75 97 VAL A C 1
ATOM 777 O O . VAL A 1 97 ? 3.947 -1.002 -13.422 1 92.75 97 VAL A O 1
ATOM 780 N N . GLY A 1 98 ? 5.645 -0.822 -14.766 1 87.38 98 GLY A N 1
ATOM 781 C CA . GLY A 1 98 ? 6.41 0.092 -13.938 1 87.38 98 GLY A CA 1
ATOM 782 C C . GLY A 1 98 ? 7.258 1.06 -14.742 1 87.38 98 GLY A C 1
ATOM 783 O O . GLY A 1 98 ? 7.5 0.84 -15.93 1 87.38 98 GLY A O 1
ATOM 784 N N . ASP A 1 99 ? 7.578 2.195 -14.133 1 80.12 99 ASP A N 1
ATOM 785 C CA . ASP A 1 99 ? 8.469 3.113 -14.836 1 80.12 99 ASP A CA 1
ATOM 786 C C . ASP A 1 99 ? 9.93 2.816 -14.516 1 80.12 99 ASP A C 1
ATOM 788 O O . ASP A 1 99 ? 10.227 1.959 -13.68 1 80.12 99 ASP A O 1
ATOM 792 N N . LYS A 1 100 ? 10.844 3.445 -15.281 1 74.25 100 LYS A N 1
ATOM 793 C CA . LYS A 1 100 ? 12.273 3.215 -15.086 1 74.25 100 LYS A CA 1
ATOM 794 C C . LYS A 1 100 ? 12.812 4.062 -13.938 1 74.25 100 LYS A C 1
ATOM 796 O O . LYS A 1 100 ? 13.977 3.922 -13.547 1 74.25 100 LYS A O 1
ATOM 801 N N . GLY A 1 101 ? 11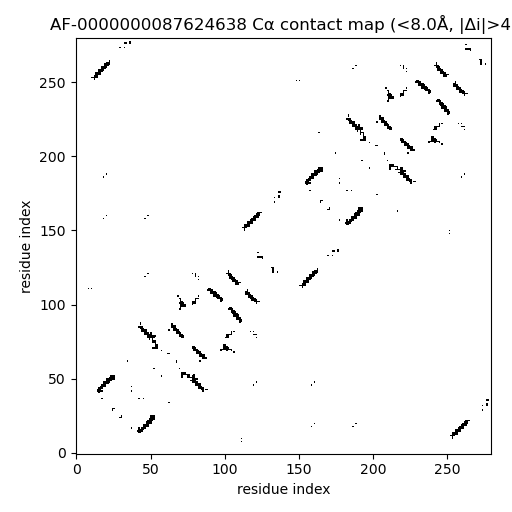.945 4.793 -13.266 1 74.5 101 GLY A N 1
ATOM 802 C CA . GLY A 1 101 ? 12.422 5.695 -12.227 1 74.5 101 GLY A CA 1
ATOM 803 C C . GLY A 1 101 ? 11.969 5.289 -10.836 1 74.5 101 GLY A C 1
ATOM 804 O O . GLY A 1 101 ? 12.273 5.973 -9.859 1 74.5 101 GLY A O 1
ATOM 805 N N . GLY A 1 102 ? 11.25 4.176 -10.781 1 75.75 102 GLY A N 1
ATOM 806 C CA . GLY A 1 102 ? 10.797 3.734 -9.477 1 75.75 102 GLY A CA 1
ATOM 807 C C . GLY A 1 102 ? 9.672 4.586 -8.914 1 75.75 102 GLY A C 1
ATOM 808 O O . GLY A 1 102 ? 9.508 4.676 -7.691 1 75.75 102 GLY A O 1
ATOM 809 N N . ARG A 1 103 ? 9 5.289 -9.812 1 79.12 103 ARG A N 1
ATOM 810 C CA . ARG A 1 103 ? 7.969 6.207 -9.344 1 79.12 103 ARG A CA 1
ATOM 811 C C . ARG A 1 103 ? 6.621 5.504 -9.211 1 79.12 103 ARG A C 1
ATOM 813 O O . ARG A 1 103 ? 5.781 5.906 -8.406 1 79.12 103 ARG A O 1
ATOM 820 N N . TYR A 1 104 ? 6.414 4.512 -10.125 1 87.94 104 TYR A N 1
ATOM 821 C CA . TYR A 1 104 ? 5.168 3.771 -9.961 1 87.94 104 TYR A CA 1
ATOM 822 C C . TYR A 1 104 ? 5.344 2.312 -10.367 1 87.94 104 TYR A C 1
ATOM 824 O O . TYR A 1 104 ? 6.289 1.97 -11.086 1 87.94 104 TYR A O 1
ATOM 832 N N . LEU A 1 105 ? 4.508 1.458 -9.922 1 93.5 105 LEU A N 1
ATOM 833 C CA . LEU A 1 105 ? 4.402 0.034 -10.219 1 93.5 105 LEU A CA 1
ATOM 834 C C . LEU A 1 105 ? 2.953 -0.432 -10.156 1 93.5 105 LEU A C 1
ATOM 836 O O . LEU A 1 105 ? 2.254 -0.17 -9.18 1 93.5 105 LEU A O 1
ATOM 840 N N . ILE A 1 106 ? 2.455 -1.022 -11.25 1 95.69 106 ILE A N 1
ATOM 841 C CA . ILE A 1 106 ? 1.108 -1.579 -11.32 1 95.69 106 ILE A CA 1
ATOM 842 C C . ILE A 1 106 ? 1.181 -3.072 -11.633 1 95.69 106 ILE A C 1
ATOM 844 O O . ILE A 1 106 ? 1.809 -3.477 -12.609 1 95.69 106 ILE A O 1
ATOM 848 N N . VAL A 1 107 ? 0.598 -3.865 -10.812 1 97.5 107 VAL A N 1
ATOM 849 C CA . VAL A 1 107 ? 0.523 -5.309 -11.008 1 97.5 107 VAL A CA 1
ATOM 850 C C . VAL A 1 107 ? -0.937 -5.758 -11 1 97.5 107 VAL A C 1
ATOM 852 O O . VAL A 1 107 ? -1.671 -5.484 -10.047 1 97.5 107 VAL A O 1
ATOM 855 N N . LYS A 1 108 ? -1.345 -6.406 -12.062 1 97.5 108 LYS A N 1
ATOM 856 C CA . LYS A 1 108 ? -2.711 -6.902 -12.188 1 97.5 108 LYS A CA 1
ATOM 857 C C . LYS A 1 108 ? -2.742 -8.43 -12.18 1 97.5 108 LYS A C 1
ATOM 859 O O . LYS A 1 108 ? -2.047 -9.07 -12.969 1 97.5 108 LYS A O 1
ATOM 864 N N . VAL A 1 109 ? -3.572 -8.945 -11.289 1 97.06 109 VAL A N 1
ATOM 865 C CA . VAL A 1 109 ? -3.639 -10.398 -11.18 1 97.06 109 VAL A CA 1
ATOM 866 C C . VAL A 1 109 ? -5.098 -10.844 -11.094 1 97.06 109 VAL A C 1
ATOM 868 O O . VAL A 1 109 ? -5.984 -10.039 -10.797 1 97.06 109 VAL A O 1
ATOM 871 N N . ARG A 1 110 ? -5.27 -12.078 -11.422 1 94.94 110 ARG A N 1
ATOM 872 C CA . ARG A 1 110 ? -6.566 -12.711 -11.203 1 94.94 110 ARG A CA 1
ATOM 873 C C . ARG A 1 110 ? -6.484 -13.766 -10.109 1 94.94 110 ARG A C 1
ATOM 875 O O . ARG A 1 110 ? -5.605 -14.625 -10.133 1 94.94 110 ARG A O 1
ATOM 882 N N . VAL A 1 111 ? -7.223 -13.633 -9.117 1 90.62 111 VAL A N 1
ATOM 883 C CA . VAL A 1 111 ? -7.406 -14.625 -8.062 1 90.62 111 VAL A CA 1
ATOM 884 C C . VAL A 1 111 ? -8.828 -15.172 -8.109 1 90.62 111 VAL A C 1
ATOM 886 O O . VAL A 1 111 ? -9.789 -14.438 -7.844 1 90.62 111 VAL A O 1
ATOM 889 N N . ASN A 1 112 ? -8.914 -16.484 -8.453 1 84.19 112 ASN A N 1
ATOM 890 C CA . ASN A 1 112 ? -10.219 -17.062 -8.75 1 84.19 112 ASN A CA 1
ATOM 891 C C . ASN A 1 112 ? -10.961 -16.25 -9.812 1 84.19 112 ASN A C 1
ATOM 893 O O . ASN A 1 112 ? -10.469 -16.094 -10.93 1 84.19 112 ASN A O 1
ATOM 897 N N . ASN A 1 113 ? -12.023 -15.578 -9.531 1 83.94 113 ASN A N 1
ATOM 898 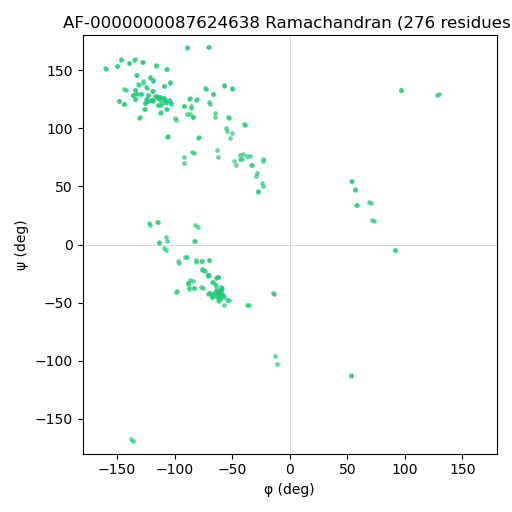C CA . ASN A 1 113 ? -12.773 -14.836 -10.547 1 83.94 113 ASN A CA 1
ATOM 899 C C . ASN A 1 113 ? -12.734 -13.336 -10.281 1 83.94 113 ASN A C 1
ATOM 901 O O . ASN A 1 113 ? -13.57 -12.594 -10.805 1 83.94 113 ASN A O 1
ATOM 905 N N . VAL A 1 114 ? -11.781 -13.016 -9.508 1 88.75 114 VAL A N 1
ATOM 906 C CA . VAL A 1 114 ? -11.664 -11.602 -9.18 1 88.75 114 VAL A CA 1
ATOM 907 C C . VAL A 1 114 ? -10.352 -11.047 -9.719 1 88.75 114 VAL A C 1
ATOM 909 O O . VAL A 1 114 ? -9.289 -11.648 -9.531 1 88.75 114 VAL A O 1
ATOM 912 N N . VAL A 1 115 ? -10.461 -9.945 -10.469 1 93.94 115 VAL A N 1
ATOM 913 C CA . VAL A 1 115 ? -9.258 -9.234 -10.898 1 93.94 115 VAL A CA 1
ATOM 914 C C . VAL A 1 115 ? -8.836 -8.234 -9.828 1 93.94 115 VAL A C 1
ATOM 916 O O . VAL A 1 115 ? -9.648 -7.418 -9.383 1 93.94 115 VAL A O 1
ATOM 919 N N . ILE A 1 116 ? -7.602 -8.328 -9.398 1 95 116 ILE A N 1
ATOM 920 C CA . ILE A 1 116 ? -7.035 -7.418 -8.398 1 95 116 ILE A CA 1
ATOM 921 C C . ILE A 1 116 ? -5.926 -6.582 -9.039 1 95 116 ILE A C 1
ATOM 923 O O . ILE A 1 116 ? -4.965 -7.129 -9.578 1 95 116 ILE A O 1
ATOM 927 N N . THR A 1 117 ? -6.105 -5.25 -9.023 1 96.56 117 THR A N 1
ATOM 928 C CA . THR A 1 117 ? -5.086 -4.32 -9.492 1 96.56 117 THR A CA 1
ATOM 929 C C . THR A 1 117 ? -4.367 -3.668 -8.312 1 96.56 117 THR A C 1
ATOM 931 O O . THR A 1 117 ? -5 -3.053 -7.457 1 96.56 117 THR A O 1
ATOM 934 N N . LEU A 1 118 ? -3.068 -3.838 -8.25 1 97.06 118 LEU A N 1
ATOM 935 C CA . LEU A 1 118 ? -2.201 -3.309 -7.199 1 97.06 118 LEU A CA 1
ATOM 936 C C . LEU A 1 118 ? -1.363 -2.146 -7.723 1 97.06 118 LEU A C 1
ATOM 938 O O . LEU A 1 118 ? -0.542 -2.324 -8.625 1 97.06 118 LEU A O 1
ATOM 942 N N . ILE A 1 119 ? -1.574 -0.985 -7.16 1 94.19 119 ILE A N 1
ATOM 943 C CA . ILE A 1 119 ? -0.918 0.228 -7.637 1 94.19 119 ILE A CA 1
ATOM 944 C C . ILE A 1 119 ? -0.045 0.812 -6.527 1 94.19 119 ILE A C 1
ATOM 946 O O . ILE A 1 119 ? -0.516 1.032 -5.41 1 94.19 119 ILE A O 1
ATOM 950 N N . THR A 1 120 ? 1.178 0.989 -6.773 1 92.62 120 THR A N 1
ATOM 951 C CA . THR A 1 120 ? 2.068 1.686 -5.852 1 92.62 120 THR A CA 1
ATOM 952 C C . THR A 1 120 ? 2.652 2.936 -6.504 1 92.62 120 THR A C 1
ATOM 954 O O . THR A 1 120 ? 3.125 2.885 -7.645 1 92.62 120 THR A O 1
ATOM 957 N N . LEU A 1 121 ? 2.592 4.012 -5.805 1 86.62 121 LEU A N 1
ATOM 958 C CA . LEU A 1 121 ? 3.084 5.285 -6.324 1 86.62 121 LEU A CA 1
ATOM 959 C C . LEU A 1 121 ? 3.936 6.004 -5.281 1 86.62 121 LEU A C 1
ATOM 961 O O . LEU A 1 121 ? 3.588 6.035 -4.102 1 86.62 121 LEU A O 1
ATOM 965 N N . MET A 1 122 ? 5.031 6.461 -5.688 1 80.38 122 MET A N 1
ATOM 966 C CA . MET A 1 122 ? 5.836 7.379 -4.883 1 80.38 122 MET A CA 1
ATOM 967 C C . MET A 1 122 ? 5.617 8.82 -5.32 1 80.38 122 MET A C 1
ATOM 969 O O . MET A 1 122 ? 5.883 9.18 -6.469 1 80.38 122 MET A O 1
ATOM 973 N N . CYS A 1 123 ? 4.906 9.547 -4.492 1 65.5 123 CYS A N 1
ATOM 974 C CA . CYS A 1 123 ? 4.684 10.945 -4.84 1 65.5 123 CYS A CA 1
ATOM 975 C C . CYS A 1 123 ? 5.867 11.805 -4.426 1 65.5 123 CYS A C 1
ATOM 977 O O . CYS A 1 123 ? 6.172 11.922 -3.238 1 65.5 123 CYS A O 1
ATOM 979 N N . ILE A 1 124 ? 6.957 11.852 -5.113 1 53.38 124 ILE A N 1
ATOM 980 C CA . ILE A 1 124 ? 8.141 12.633 -4.789 1 53.38 124 ILE A CA 1
ATOM 981 C C . ILE A 1 124 ? 7.805 14.125 -4.863 1 53.38 124 ILE A C 1
ATOM 983 O O . ILE A 1 124 ? 7.078 14.562 -5.758 1 53.38 124 ILE A O 1
ATOM 987 N N . PHE A 1 125 ? 7.777 14.734 -3.676 1 47.88 125 PHE A N 1
ATOM 988 C CA . PHE A 1 125 ? 7.754 16.188 -3.631 1 47.88 125 PHE A CA 1
ATOM 989 C C . PHE A 1 125 ? 8.727 16.781 -4.641 1 47.88 125 PHE A C 1
ATOM 991 O O . PHE A 1 125 ? 9.914 16.438 -4.641 1 47.88 125 PHE A O 1
ATOM 998 N N . LEU A 1 126 ? 8.539 16.859 -5.816 1 40.47 126 LEU A N 1
ATOM 999 C CA . LEU A 1 126 ? 9.5 17.797 -6.375 1 40.47 126 LEU A CA 1
ATOM 1000 C C . LEU A 1 126 ? 9.5 19.109 -5.582 1 40.47 126 LEU A C 1
ATOM 1002 O O . LEU A 1 126 ? 8.445 19.719 -5.375 1 40.47 126 LEU A O 1
ATOM 1006 N N . PRO A 1 127 ? 10.391 19.375 -4.578 1 38.88 127 PRO A N 1
ATOM 1007 C CA . PRO A 1 127 ? 10.492 20.734 -4.055 1 38.88 127 PRO A CA 1
ATOM 1008 C C . PRO A 1 127 ? 9.773 21.766 -4.93 1 38.88 127 PRO A C 1
ATOM 1010 O O . PRO A 1 127 ? 8.961 22.547 -4.434 1 38.88 127 PRO A O 1
ATOM 1013 N N . ASN A 1 128 ? 10.555 22.453 -5.848 1 35.62 128 ASN A N 1
ATOM 1014 C CA . ASN A 1 128 ? 10.359 23.656 -6.637 1 35.62 128 ASN A CA 1
ATOM 1015 C C . ASN A 1 128 ? 9.117 23.562 -7.527 1 35.62 128 ASN A C 1
ATOM 1017 O O . ASN A 1 128 ? 8.75 24.516 -8.195 1 35.62 128 ASN A O 1
ATOM 1021 N N . VAL A 1 129 ? 8.898 22.5 -8.383 1 34.09 129 VAL A N 1
ATOM 1022 C CA . VAL A 1 129 ? 7.949 22.609 -9.484 1 34.09 129 VAL A CA 1
ATOM 1023 C C . VAL A 1 129 ? 6.57 22.125 -9.023 1 34.09 129 VAL A C 1
ATOM 1025 O O . VAL A 1 129 ? 6.359 20.938 -8.82 1 34.09 129 VAL A O 1
ATOM 1028 N N . ILE A 1 130 ? 5.742 22.75 -8.273 1 38.5 130 ILE A N 1
ATOM 1029 C CA . ILE A 1 130 ? 4.297 22.641 -8.117 1 38.5 130 ILE A CA 1
ATOM 1030 C C . ILE A 1 130 ? 3.713 21.828 -9.281 1 38.5 130 ILE A C 1
ATOM 1032 O O . ILE A 1 130 ? 2.803 21.016 -9.086 1 38.5 130 ILE A O 1
ATOM 1036 N N . GLU A 1 131 ? 4.18 22.109 -10.391 1 40.16 131 GLU A N 1
ATOM 1037 C CA . GLU A 1 131 ? 3.658 21.688 -11.688 1 40.16 131 GLU A CA 1
ATOM 1038 C C . GLU A 1 131 ? 3.814 20.172 -11.875 1 40.16 131 GLU A C 1
ATOM 1040 O O . GLU A 1 131 ? 2.918 19.516 -12.406 1 40.16 131 GLU A O 1
ATOM 1045 N N . HIS A 1 132 ? 4.953 19.609 -11.516 1 41.81 132 HIS A N 1
ATOM 1046 C CA . HIS A 1 132 ? 5.246 18.25 -11.914 1 41.81 132 HIS A CA 1
ATOM 1047 C C . HIS A 1 132 ? 4.617 17.25 -10.953 1 41.81 132 HIS A C 1
ATOM 1049 O O . HIS A 1 132 ? 4.492 16.062 -11.281 1 41.81 132 HIS A O 1
ATOM 1055 N N . SER A 1 133 ? 4.496 17.562 -9.805 1 44.47 133 SER A N 1
ATOM 1056 C CA . SER A 1 133 ? 3.873 16.641 -8.859 1 44.47 133 SER A CA 1
ATOM 1057 C C . SER A 1 133 ? 2.496 16.203 -9.344 1 44.47 133 SER A C 1
ATOM 1059 O O . SER A 1 133 ? 2.143 15.031 -9.242 1 44.47 133 SER A O 1
ATOM 1061 N N . LEU A 1 134 ? 1.775 17.234 -9.742 1 44.19 134 LEU A N 1
ATOM 1062 C CA . LEU A 1 134 ? 0.476 16.922 -10.328 1 44.19 134 LEU A CA 1
ATOM 1063 C C . LEU A 1 134 ? 0.638 16.094 -11.594 1 44.19 134 LEU A C 1
ATOM 1065 O O . LEU A 1 134 ? -0.236 15.289 -11.93 1 44.19 134 LEU A O 1
ATOM 1069 N N . SER A 1 135 ? 1.805 16.391 -12.125 1 44.97 135 SER A N 1
ATOM 1070 C CA . SER A 1 135 ? 2.049 15.656 -13.359 1 44.97 135 SER A CA 1
ATOM 1071 C C . SER A 1 135 ? 2.197 14.164 -13.102 1 44.97 135 SER A C 1
ATOM 1073 O O . SER A 1 135 ? 1.85 13.344 -13.953 1 44.97 135 SER A O 1
ATOM 1075 N N . CYS A 1 136 ? 2.721 13.977 -11.984 1 46.75 136 CYS A N 1
ATOM 1076 C CA . CYS A 1 136 ? 2.844 12.547 -11.734 1 46.75 136 CYS A CA 1
ATOM 1077 C C . CYS A 1 136 ? 1.479 11.867 -11.758 1 46.75 136 CYS A C 1
ATOM 1079 O O . CYS A 1 136 ? 1.349 10.742 -12.242 1 46.75 136 CYS A O 1
ATOM 1081 N N . PHE A 1 137 ? 0.55 12.609 -11.242 1 47.59 137 PHE A N 1
ATOM 1082 C CA . PHE A 1 137 ? -0.793 12.039 -11.219 1 47.59 137 PHE A CA 1
ATOM 1083 C C . PHE A 1 137 ? -1.438 12.109 -12.602 1 47.59 137 PHE A C 1
ATOM 1085 O O . PHE A 1 137 ? -2.182 11.203 -12.984 1 47.59 137 PHE A O 1
ATOM 1092 N N . LEU A 1 138 ? -1.137 13.195 -13.25 1 44.44 138 LEU A N 1
ATOM 1093 C CA . LEU A 1 138 ? -1.812 13.43 -14.523 1 44.44 138 LEU A CA 1
ATOM 1094 C C . LEU A 1 138 ? -1.227 12.547 -15.617 1 44.44 138 LEU A C 1
ATOM 1096 O O . LEU A 1 138 ? -1.873 12.312 -16.641 1 44.44 138 LEU A O 1
ATOM 1100 N N . MET A 1 139 ? -0.07 12.148 -15.359 1 40.09 139 MET A N 1
ATOM 1101 C CA . MET A 1 139 ? 0.513 11.422 -16.484 1 40.09 139 MET A CA 1
ATOM 1102 C C . MET A 1 139 ? 0.181 9.93 -16.391 1 40.09 139 MET A C 1
ATOM 1104 O O . MET A 1 139 ? 0.443 9.172 -17.328 1 40.09 139 MET A O 1
ATOM 1108 N N . LEU A 1 140 ? -0.299 9.57 -15.359 1 37.88 140 LEU A N 1
ATOM 1109 C CA . LEU A 1 140 ? -0.61 8.148 -15.375 1 37.88 140 LEU A CA 1
ATOM 1110 C C . LEU A 1 140 ? -2.041 7.91 -15.844 1 37.88 140 LEU A C 1
ATOM 1112 O O . LEU A 1 140 ? -2.947 8.672 -15.5 1 37.88 140 LEU A O 1
ATOM 1116 N N . MET B 1 1 ? -42.375 -23.391 -9.555 1 30.64 1 MET B N 1
ATOM 1117 C CA . MET B 1 1 ? -41.344 -22.703 -10.336 1 30.64 1 MET B CA 1
ATOM 1118 C C . MET B 1 1 ? -40.438 -21.891 -9.43 1 30.64 1 MET B C 1
ATOM 1120 O O . MET B 1 1 ? -40.844 -20.906 -8.828 1 30.64 1 MET B O 1
ATOM 1124 N N . PHE B 1 2 ? -39.594 -22.469 -8.547 1 32.06 2 PHE B N 1
ATOM 1125 C CA . PHE B 1 2 ? -38.719 -21.922 -7.508 1 32.06 2 PHE B CA 1
ATOM 1126 C C . PHE B 1 2 ? -37.625 -21.031 -8.109 1 32.06 2 PHE B C 1
ATOM 1128 O O . PHE B 1 2 ? -36.812 -21.5 -8.914 1 32.06 2 PHE B O 1
ATOM 1135 N N . HIS B 1 3 ? -37.969 -19.781 -8.414 1 30.58 3 HIS B N 1
ATOM 1136 C CA . HIS B 1 3 ? -36.969 -18.797 -8.805 1 30.58 3 HIS B CA 1
ATOM 1137 C C . HIS B 1 3 ? -35.781 -18.797 -7.836 1 30.58 3 HIS B C 1
ATOM 1139 O O . HIS B 1 3 ? -35.938 -18.469 -6.66 1 30.58 3 HIS B O 1
ATOM 1145 N N . VAL B 1 4 ? -35 -19.812 -7.898 1 31.03 4 VAL B N 1
ATOM 1146 C CA . VAL B 1 4 ? -33.688 -19.656 -7.25 1 31.03 4 VAL B CA 1
ATOM 1147 C C . VAL B 1 4 ? -33.125 -18.297 -7.594 1 31.03 4 VAL B C 1
ATOM 1149 O O . VAL B 1 4 ? -32.844 -18 -8.758 1 31.03 4 VAL B O 1
ATOM 1152 N N . PHE B 1 5 ? -33.625 -17.203 -7.027 1 30.72 5 PHE B N 1
ATOM 1153 C CA . PHE B 1 5 ? -32.844 -15.977 -7.07 1 30.72 5 PHE B CA 1
ATOM 1154 C C . PHE B 1 5 ? -31.359 -16.266 -6.91 1 30.72 5 PHE B C 1
ATOM 1156 O O . PHE B 1 5 ? -30.938 -16.812 -5.887 1 30.72 5 PHE B O 1
ATOM 1163 N N . LEU B 1 6 ? -30.75 -16.75 -7.961 1 31.94 6 LEU B N 1
ATOM 1164 C CA . LEU B 1 6 ? -29.297 -16.672 -7.977 1 31.94 6 LEU B CA 1
ATOM 1165 C C . LEU B 1 6 ? -28.828 -15.406 -7.258 1 31.94 6 LEU B C 1
ATOM 1167 O O . LEU B 1 6 ? -29.219 -14.297 -7.621 1 31.94 6 LEU B O 1
ATOM 1171 N N . LEU B 1 7 ? -29.016 -15.359 -5.965 1 34.12 7 LEU B N 1
ATOM 1172 C CA . LEU B 1 7 ? -28.312 -14.312 -5.238 1 34.12 7 LEU B CA 1
ATOM 1173 C C . LEU B 1 7 ? -27.078 -13.852 -6.012 1 34.12 7 LEU B C 1
ATOM 1175 O O . LEU B 1 7 ? -26.188 -14.656 -6.305 1 34.12 7 LEU B O 1
ATOM 1179 N N . SER B 1 8 ? -27.359 -13.117 -7.059 1 36.09 8 SER B N 1
ATOM 1180 C CA . SER B 1 8 ? -26.25 -12.414 -7.707 1 36.09 8 SER B CA 1
ATOM 1181 C C . SER B 1 8 ? -25.141 -12.078 -6.707 1 36.09 8 SER B C 1
ATOM 1183 O O . SER B 1 8 ? -25.391 -11.367 -5.727 1 36.09 8 SER B O 1
ATOM 1185 N N . CYS B 1 9 ? -24.516 -12.977 -6.016 1 40.84 9 CYS B N 1
ATOM 1186 C CA . CYS B 1 9 ? -23.281 -12.648 -5.332 1 40.84 9 CYS B CA 1
ATOM 1187 C C . CYS B 1 9 ? -22.594 -11.461 -5.992 1 40.84 9 CYS B C 1
ATOM 1189 O O . CYS B 1 9 ? -22 -11.594 -7.066 1 40.84 9 CYS B O 1
ATOM 1191 N N . SER B 1 10 ? -23.203 -10.336 -6.211 1 47.91 10 SER B N 1
ATOM 1192 C CA . SER B 1 10 ? -22.516 -9.141 -6.695 1 47.91 10 SER B CA 1
ATOM 1193 C C . SER B 1 10 ? -21.047 -9.141 -6.281 1 47.91 10 SER B C 1
ATOM 1195 O O . SER B 1 10 ? -20.703 -8.633 -5.215 1 47.91 10 SER B O 1
ATOM 1197 N N . MET B 1 11 ? -20.344 -10.234 -6.426 1 56.47 11 MET B N 1
ATOM 1198 C CA . MET B 1 11 ? -18.938 -10.445 -6.125 1 56.47 11 MET B CA 1
ATOM 1199 C C . MET B 1 11 ? -18.062 -9.398 -6.812 1 56.47 11 MET B C 1
ATOM 1201 O O . MET B 1 11 ? -18.312 -9.047 -7.969 1 56.47 11 MET B O 1
ATOM 1205 N N . LEU B 1 12 ? -17.547 -8.586 -6.055 1 68.38 12 LEU B N 1
ATOM 1206 C CA . LEU B 1 12 ? -16.562 -7.672 -6.645 1 68.38 12 LEU B CA 1
ATOM 1207 C C . LEU B 1 12 ? -15.68 -8.398 -7.648 1 68.38 12 LEU B C 1
ATOM 1209 O O . LEU B 1 12 ? -14.984 -9.352 -7.289 1 68.38 12 LEU B O 1
ATOM 1213 N N . ASP B 1 13 ? -16.016 -8.125 -8.945 1 83.75 13 ASP B N 1
ATOM 1214 C CA . ASP B 1 13 ? -15.242 -8.766 -10.008 1 83.75 13 ASP B CA 1
ATOM 1215 C C . ASP B 1 13 ? -13.883 -8.102 -10.188 1 83.75 13 ASP B C 1
ATOM 1217 O O . ASP B 1 13 ? -13 -8.648 -10.859 1 83.75 13 ASP B O 1
ATOM 1221 N N . ASN B 1 14 ? -13.75 -6.934 -9.594 1 91.81 14 ASN B N 1
ATOM 1222 C CA . ASN B 1 14 ? -12.484 -6.211 -9.656 1 91.81 14 ASN B CA 1
ATOM 1223 C C . ASN B 1 14 ? -12.188 -5.477 -8.352 1 91.81 14 ASN B C 1
ATOM 1225 O O . ASN B 1 14 ? -13.094 -4.918 -7.734 1 91.81 14 ASN B O 1
ATOM 1229 N N . LEU B 1 15 ? -11.039 -5.566 -7.863 1 93.62 15 LEU B N 1
ATOM 1230 C CA . LEU B 1 15 ? -10.57 -4.852 -6.684 1 93.62 15 LEU B CA 1
ATOM 1231 C C . LEU B 1 15 ? -9.281 -4.086 -6.988 1 93.62 15 LEU B C 1
ATOM 1233 O O . LEU B 1 15 ? -8.281 -4.684 -7.375 1 93.62 15 LEU B O 1
ATOM 1237 N N . LYS B 1 16 ? -9.375 -2.789 -6.883 1 96.5 16 LYS B N 1
ATOM 1238 C CA . LYS B 1 16 ? -8.211 -1.945 -7.117 1 96.5 16 LYS B CA 1
ATOM 1239 C C . LYS B 1 16 ? -7.688 -1.355 -5.809 1 96.5 16 LYS B C 1
ATOM 1241 O O . LYS B 1 16 ? -8.422 -0.671 -5.094 1 96.5 16 LYS B O 1
ATOM 1246 N N . ILE B 1 17 ? -6.406 -1.639 -5.504 1 97.38 17 ILE B N 1
ATOM 1247 C CA . ILE B 1 17 ? -5.766 -1.227 -4.262 1 97.38 17 ILE B CA 1
ATOM 1248 C C . ILE B 1 17 ? -4.52 -0.402 -4.57 1 97.38 17 ILE B C 1
ATOM 1250 O O . ILE B 1 17 ? -3.656 -0.833 -5.34 1 97.38 17 ILE B O 1
ATOM 1254 N N . ALA B 1 18 ? -4.441 0.764 -3.939 1 96.56 18 ALA B N 1
ATOM 1255 C CA . ALA B 1 18 ? -3.316 1.659 -4.195 1 96.56 18 ALA B CA 1
ATOM 1256 C C . ALA B 1 18 ? -2.543 1.95 -2.914 1 96.56 18 ALA B C 1
ATOM 1258 O O . ALA B 1 18 ? -3.127 2.006 -1.828 1 96.56 18 ALA B O 1
ATOM 1259 N N . SER B 1 19 ? -1.279 2.053 -3.01 1 95.69 19 SER B N 1
ATOM 1260 C CA . SER B 1 19 ? -0.408 2.529 -1.941 1 95.69 19 SER B CA 1
ATOM 1261 C C . SER B 1 19 ? 0.433 3.715 -2.402 1 95.69 19 SER B C 1
ATOM 1263 O O . SER B 1 19 ? 1.137 3.629 -3.41 1 95.69 19 SER B O 1
ATOM 1265 N N . LEU B 1 20 ? 0.355 4.801 -1.668 1 92.31 20 LEU B N 1
ATOM 1266 C CA . LEU B 1 20 ? 1.055 6.031 -2.029 1 92.31 20 LEU B CA 1
ATOM 1267 C C . LEU B 1 20 ? 1.867 6.559 -0.852 1 92.31 20 LEU B C 1
ATOM 1269 O O . LEU B 1 20 ? 1.362 6.641 0.27 1 92.31 20 L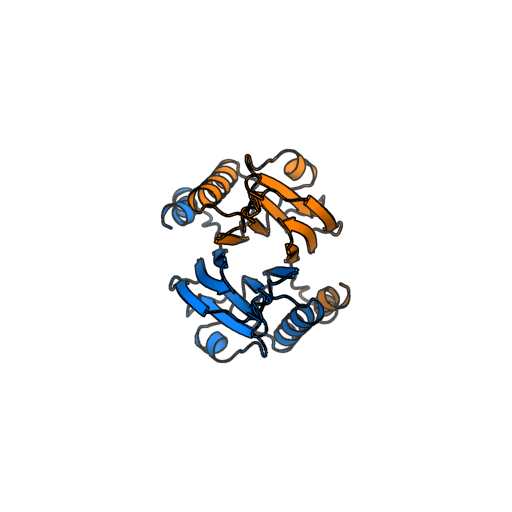EU B O 1
ATOM 1273 N N . ASN B 1 21 ? 3.1 6.855 -1.042 1 88.38 21 ASN B N 1
ATOM 1274 C CA . ASN B 1 21 ? 3.791 7.82 -0.192 1 88.38 21 ASN B CA 1
ATOM 1275 C C . ASN B 1 21 ? 3.549 9.25 -0.656 1 88.38 21 ASN B C 1
ATOM 1277 O O . ASN B 1 21 ? 4.066 9.672 -1.693 1 88.38 21 ASN B O 1
ATOM 1281 N N . VAL B 1 22 ? 2.826 9.992 0.06 1 88.31 22 VAL B N 1
ATOM 1282 C CA . VAL B 1 22 ? 2.311 11.266 -0.426 1 88.31 22 VAL B CA 1
ATOM 1283 C C . VAL B 1 22 ? 3.217 12.406 0.042 1 88.31 22 VAL B C 1
ATOM 1285 O O . VAL B 1 22 ? 3.137 13.523 -0.471 1 88.31 22 VAL B O 1
ATOM 1288 N N . ASN B 1 23 ? 4.086 12.195 0.98 1 83.62 23 ASN B N 1
ATOM 1289 C CA . ASN B 1 23 ? 5.043 13.188 1.464 1 83.62 23 ASN B CA 1
ATOM 1290 C C . ASN B 1 23 ? 4.352 14.484 1.865 1 83.62 23 ASN B C 1
ATOM 1292 O O . ASN B 1 23 ? 4.707 15.562 1.376 1 83.62 23 ASN B O 1
ATOM 1296 N N . CYS B 1 24 ? 3.467 14.492 2.65 1 86.38 24 CYS B N 1
ATOM 1297 C CA . CYS B 1 24 ? 2.766 15.633 3.238 1 86.38 24 CYS B CA 1
ATOM 1298 C C . CYS B 1 24 ? 1.477 15.93 2.48 1 86.38 24 CYS B C 1
ATOM 1300 O O . CYS B 1 24 ? 1.481 16.031 1.253 1 86.38 24 CYS B O 1
ATOM 1302 N N . LEU B 1 25 ? 0.396 16.125 3.174 1 89.19 25 LEU B N 1
ATOM 1303 C CA . LEU B 1 25 ? -0.897 16.469 2.594 1 89.19 25 LEU B CA 1
ATOM 1304 C C . LEU B 1 25 ? -1.412 17.797 3.152 1 89.19 25 LEU B C 1
ATOM 1306 O O . LEU B 1 25 ? -2.613 18.062 3.102 1 89.19 25 LEU B O 1
ATOM 1310 N N . GLY B 1 26 ? -0.474 18.484 3.719 1 86.06 26 GLY B N 1
ATOM 1311 C CA . GLY B 1 26 ? -0.856 19.781 4.246 1 86.06 26 GLY B CA 1
ATOM 1312 C C . GLY B 1 26 ? -1.331 20.75 3.172 1 86.06 26 GLY B C 1
ATOM 1313 O O . GLY B 1 26 ? -2.137 21.641 3.443 1 86.06 26 GLY B O 1
ATOM 1314 N N . ASN B 1 27 ? -0.887 20.609 2.021 1 86.19 27 ASN B N 1
ATOM 1315 C CA . ASN B 1 27 ? -1.281 21.438 0.89 1 86.19 27 ASN B CA 1
ATOM 1316 C C . ASN B 1 27 ? -2.598 20.969 0.28 1 86.19 27 ASN B C 1
ATOM 1318 O O . ASN B 1 27 ? -2.711 19.828 -0.161 1 86.19 27 ASN B O 1
ATOM 1322 N N . PRO B 1 28 ? -3.545 21.859 0.191 1 86.25 28 PRO B N 1
ATOM 1323 C CA . PRO B 1 28 ? -4.855 21.484 -0.337 1 86.25 28 PRO B CA 1
ATOM 1324 C C . PRO B 1 28 ? -4.797 21.047 -1.799 1 86.25 28 PRO B C 1
ATOM 1326 O O . PRO B 1 28 ? -5.578 20.188 -2.223 1 86.25 28 PRO B O 1
ATOM 1329 N N . LEU B 1 29 ? -3.969 21.656 -2.52 1 86.44 29 LEU B N 1
ATOM 1330 C CA . LEU B 1 29 ? -3.852 21.281 -3.924 1 86.44 29 LEU B CA 1
ATOM 1331 C C . LEU B 1 29 ? -3.342 19.844 -4.062 1 86.44 29 LEU B C 1
ATOM 1333 O O . LEU B 1 29 ? -3.801 19.109 -4.93 1 86.44 29 LEU B O 1
ATOM 1337 N N . LYS B 1 30 ? -2.457 19.531 -3.246 1 87.94 30 LYS B N 1
ATOM 1338 C CA . LYS B 1 30 ? -1.955 18.156 -3.26 1 87.94 30 LYS B CA 1
ATOM 1339 C C . LYS B 1 30 ? -3.039 17.172 -2.834 1 87.94 30 LYS B C 1
ATOM 1341 O O . LYS B 1 30 ? -3.188 16.109 -3.439 1 87.94 30 LYS B O 1
ATOM 1346 N N . ARG B 1 31 ? -3.779 17.484 -1.854 1 89.75 31 ARG B N 1
ATOM 1347 C CA . ARG B 1 31 ? -4.879 16.641 -1.415 1 89.75 31 ARG B CA 1
ATOM 1348 C C . ARG B 1 31 ? -5.879 16.406 -2.543 1 89.75 31 ARG B C 1
ATOM 1350 O O . ARG B 1 31 ? -6.332 15.281 -2.76 1 89.75 31 ARG B O 1
ATOM 1357 N N . LYS B 1 32 ? -6.125 17.469 -3.176 1 89.38 32 LYS B N 1
ATOM 1358 C CA . LYS B 1 32 ? -7.047 17.375 -4.305 1 89.38 32 LYS B CA 1
ATOM 1359 C C . LYS B 1 32 ? -6.48 16.484 -5.406 1 89.38 32 LYS B C 1
ATOM 1361 O O . LYS B 1 32 ? -7.203 15.68 -5.996 1 89.38 32 LYS B O 1
ATOM 1366 N N . GLY B 1 33 ? -5.238 16.656 -5.695 1 89.06 33 GLY B N 1
ATOM 1367 C CA . GLY B 1 33 ? -4.582 15.836 -6.695 1 89.06 33 GLY B CA 1
ATOM 1368 C C . GLY B 1 33 ? -4.605 14.352 -6.355 1 89.06 33 GLY B C 1
ATOM 1369 O O . GLY B 1 33 ? -4.879 13.516 -7.223 1 89.06 33 GLY B O 1
ATOM 1370 N N . VAL B 1 34 ? -4.348 14.07 -5.117 1 91.25 34 VAL B N 1
ATOM 1371 C CA . VAL B 1 34 ? -4.371 12.688 -4.664 1 91.25 34 VAL B CA 1
ATOM 1372 C C . VAL B 1 34 ? -5.781 12.117 -4.82 1 91.25 34 VAL B C 1
ATOM 1374 O O . VAL B 1 34 ? -5.953 11.016 -5.355 1 91.25 34 VAL B O 1
ATOM 1377 N N . LEU B 1 35 ? -6.738 12.859 -4.445 1 92.44 35 LEU B N 1
ATOM 1378 C CA . LEU B 1 35 ? -8.125 12.422 -4.559 1 92.44 35 LEU B CA 1
ATOM 1379 C C . LEU B 1 35 ? -8.5 12.18 -6.016 1 92.44 35 LEU B C 1
ATOM 1381 O O . LEU B 1 35 ? -9.117 11.164 -6.348 1 92.44 35 LEU B O 1
ATOM 1385 N N . GLU B 1 36 ? -8.188 13.102 -6.816 1 91.69 36 GLU B N 1
ATOM 1386 C CA . GLU B 1 36 ? -8.508 12.984 -8.234 1 91.69 36 GLU B CA 1
ATOM 1387 C C . GLU B 1 36 ? -7.848 11.75 -8.852 1 91.69 36 GLU B C 1
ATOM 1389 O O . GLU B 1 36 ? -8.469 11.047 -9.648 1 91.69 36 GLU B O 1
ATOM 1394 N N . LYS B 1 37 ? -6.664 11.516 -8.516 1 90.44 37 LYS B N 1
ATOM 1395 C CA . LYS B 1 37 ? -5.961 10.336 -9.008 1 90.44 37 LYS B CA 1
ATOM 1396 C C . LYS B 1 37 ? -6.664 9.055 -8.578 1 90.44 37 LYS B C 1
ATOM 1398 O O . LYS B 1 37 ? -6.844 8.133 -9.375 1 90.44 37 LYS B O 1
ATOM 1403 N N . LEU B 1 38 ? -7.023 8.984 -7.328 1 93.38 38 LEU B N 1
ATOM 1404 C CA . LEU B 1 38 ? -7.695 7.805 -6.801 1 93.38 38 LEU B CA 1
ATOM 1405 C C . LEU B 1 38 ? -9.031 7.578 -7.504 1 93.38 38 LEU B C 1
ATOM 1407 O O . LEU B 1 38 ? -9.383 6.441 -7.832 1 93.38 38 LEU B O 1
ATOM 1411 N N . LYS B 1 39 ? -9.742 8.617 -7.727 1 92.5 39 LYS B N 1
ATOM 1412 C CA . LYS B 1 39 ? -11.023 8.516 -8.406 1 92.5 39 LYS B CA 1
ATOM 1413 C C . LYS B 1 39 ? -10.852 8.094 -9.867 1 92.5 39 LYS B C 1
ATOM 1415 O O . LYS B 1 39 ? -11.578 7.238 -10.367 1 92.5 39 LYS B O 1
ATOM 1420 N N . LYS B 1 40 ? -9.898 8.742 -10.477 1 90.88 40 LYS B N 1
ATOM 1421 C CA . LYS B 1 40 ? -9.625 8.422 -11.875 1 90.88 40 LYS B CA 1
ATOM 1422 C C . LYS B 1 40 ? -9.242 6.953 -12.039 1 90.88 40 LYS B C 1
ATOM 1424 O O . LYS B 1 40 ? -9.688 6.293 -12.984 1 90.88 40 LYS B O 1
ATOM 1429 N N . ASP B 1 41 ? -8.477 6.43 -11.125 1 89.88 41 ASP B N 1
ATOM 1430 C CA . ASP B 1 41 ? -8.023 5.043 -11.203 1 89.88 41 ASP B CA 1
ATOM 1431 C C . ASP B 1 41 ? -9.102 4.086 -10.695 1 89.88 41 ASP B C 1
ATOM 1433 O O . ASP B 1 41 ? -9.023 2.877 -10.914 1 89.88 41 ASP B O 1
ATOM 1437 N N . GLY B 1 42 ? -10.094 4.664 -10.031 1 93.75 42 GLY B N 1
ATOM 1438 C CA . GLY B 1 42 ? -11.141 3.83 -9.453 1 93.75 42 GLY B CA 1
ATOM 1439 C C . GLY B 1 42 ? -10.656 2.988 -8.289 1 93.75 42 GLY B C 1
ATOM 1440 O O . GLY B 1 42 ? -11.055 1.829 -8.148 1 93.75 42 GLY B O 1
ATOM 1441 N N . SER B 1 43 ? -9.766 3.537 -7.496 1 96.25 43 SER B N 1
ATOM 1442 C CA . SER B 1 43 ? -9.219 2.773 -6.379 1 96.25 43 SER B CA 1
ATOM 1443 C C . SER B 1 43 ? -10.297 2.482 -5.332 1 96.25 43 SER B C 1
ATOM 1445 O O . SER B 1 43 ? -11.008 3.389 -4.902 1 96.25 43 SER B O 1
ATOM 1447 N N . HIS B 1 44 ? -10.398 1.225 -4.961 1 97.06 44 HIS B N 1
ATOM 1448 C CA . HIS B 1 44 ? -11.328 0.83 -3.908 1 97.06 44 HIS B CA 1
ATOM 1449 C C . HIS B 1 44 ? -10.719 1.05 -2.527 1 97.06 44 HIS B C 1
ATOM 1451 O O . HIS B 1 44 ? -11.422 1.436 -1.59 1 97.06 44 HIS B O 1
ATOM 1457 N N . VAL B 1 45 ? -9.453 0.783 -2.441 1 97.75 45 VAL B N 1
ATOM 1458 C CA . VAL B 1 45 ? -8.68 0.958 -1.214 1 97.75 45 VAL B CA 1
ATOM 1459 C C . VAL B 1 45 ? -7.398 1.728 -1.514 1 97.75 45 VAL B C 1
ATOM 1461 O O . VAL B 1 45 ? -6.742 1.482 -2.529 1 97.75 45 VAL B O 1
ATOM 1464 N N . ALA B 1 46 ? -7.043 2.688 -0.627 1 97.38 46 ALA B N 1
ATOM 1465 C CA . ALA B 1 46 ? -5.777 3.398 -0.78 1 97.38 46 ALA B CA 1
ATOM 1466 C C . ALA B 1 46 ? -5.062 3.543 0.561 1 97.38 46 ALA B C 1
ATOM 1468 O O . ALA B 1 46 ? -5.664 3.967 1.55 1 97.38 46 ALA B O 1
ATOM 1469 N N . PHE B 1 47 ? -3.785 3.143 0.603 1 96.62 47 PHE B N 1
ATOM 1470 C CA . PHE B 1 47 ? -2.877 3.451 1.702 1 96.62 47 PHE B CA 1
ATOM 1471 C C . PHE B 1 47 ? -2.115 4.742 1.43 1 96.62 47 PHE B C 1
ATOM 1473 O O . PHE B 1 47 ? -1.403 4.848 0.429 1 96.62 47 PHE B O 1
ATOM 1480 N N . LEU B 1 48 ? -2.275 5.676 2.242 1 93.25 48 LEU B N 1
ATOM 1481 C CA . LEU B 1 48 ? -1.481 6.898 2.184 1 93.25 48 LEU B CA 1
ATOM 1482 C C . LEU B 1 48 ? -0.488 6.957 3.338 1 93.25 48 LEU B C 1
ATOM 1484 O O . LEU B 1 48 ? -0.873 6.82 4.5 1 93.25 48 LEU B O 1
ATOM 1488 N N . GLN B 1 49 ? 0.746 7.098 3.055 1 89.25 49 GLN B N 1
ATOM 1489 C CA . GLN B 1 49 ? 1.803 7.168 4.059 1 89.25 49 GLN B CA 1
ATOM 1490 C C . GLN B 1 49 ? 2.492 8.531 4.039 1 89.25 49 GLN B C 1
ATOM 1492 O O . GLN B 1 49 ? 2.498 9.211 3.012 1 89.25 49 GLN B O 1
ATOM 1497 N N . GLU B 1 50 ? 3.057 8.922 5.172 1 86.69 50 GLU B N 1
ATOM 1498 C CA . GLU B 1 50 ? 3.721 10.211 5.383 1 86.69 50 GLU B CA 1
ATOM 1499 C C . GLU B 1 50 ? 2.781 11.375 5.086 1 86.69 50 GLU B C 1
ATOM 1501 O O . GLU B 1 50 ? 3.137 12.289 4.344 1 86.69 50 GLU B O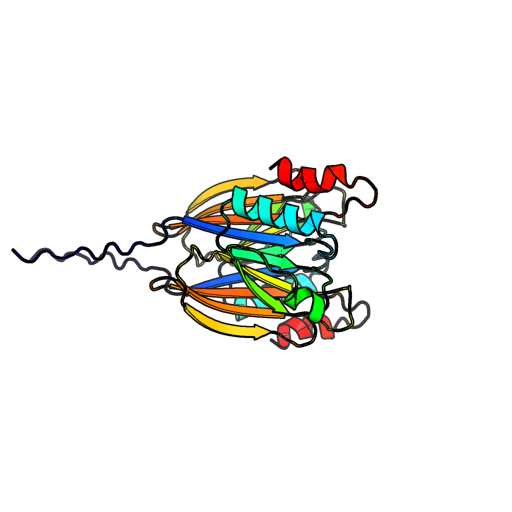 1
ATOM 1506 N N . THR B 1 51 ? 1.627 11.336 5.574 1 89.38 51 THR B N 1
ATOM 1507 C CA . THR B 1 51 ? 0.644 12.383 5.332 1 89.38 51 THR B CA 1
ATOM 1508 C C . THR B 1 51 ? 1.032 13.664 6.066 1 89.38 51 THR B C 1
ATOM 1510 O O . THR B 1 51 ? 0.653 14.766 5.648 1 89.38 51 THR B O 1
ATOM 1513 N N . HIS B 1 52 ? 1.787 13.586 7.168 1 87.94 52 HIS B N 1
ATOM 1514 C CA . HIS B 1 52 ? 2.312 14.703 7.953 1 87.94 52 HIS B CA 1
ATOM 1515 C C . HIS B 1 52 ? 1.188 15.602 8.453 1 87.94 52 HIS B C 1
ATOM 1517 O O . HIS B 1 52 ? 1.316 16.828 8.438 1 87.94 52 HIS B O 1
ATOM 1523 N N . LEU B 1 53 ? 0.114 14.992 8.727 1 88 53 LEU B N 1
ATOM 1524 C CA . LEU B 1 53 ? -1.026 15.742 9.25 1 88 53 LEU B CA 1
ATOM 1525 C C . LEU B 1 53 ? -1.182 15.516 10.75 1 88 53 LEU B C 1
ATOM 1527 O O . LEU B 1 53 ? -1.004 14.391 11.234 1 88 53 LEU B O 1
ATOM 1531 N N . SER B 1 54 ? -1.485 16.594 11.461 1 84.81 54 SER B N 1
ATOM 1532 C CA . SER B 1 54 ? -1.869 16.469 12.859 1 84.81 54 SER B CA 1
ATOM 1533 C C . SER B 1 54 ? -3.242 15.82 13 1 84.81 54 SER B C 1
ATOM 1535 O O . SER B 1 54 ? -3.959 15.648 12.016 1 84.81 54 SER B O 1
ATOM 1537 N N . LYS B 1 55 ? -3.533 15.5 14.234 1 82.81 55 LYS B N 1
ATOM 1538 C CA . LYS B 1 55 ? -4.844 14.906 14.492 1 82.81 55 LYS B CA 1
ATOM 1539 C C . LYS B 1 55 ? -5.965 15.859 14.086 1 82.81 55 LYS B C 1
ATOM 1541 O O . LYS B 1 55 ? -6.957 15.438 13.484 1 82.81 55 LYS B O 1
ATOM 1546 N N . LYS B 1 56 ? -5.758 17.125 14.43 1 85.38 56 LYS B N 1
ATOM 1547 C CA . LYS B 1 56 ? -6.758 18.125 14.102 1 85.38 56 LYS B CA 1
ATOM 1548 C C . LYS B 1 56 ? -6.926 18.266 12.594 1 85.38 56 LYS B C 1
ATOM 1550 O O . LYS B 1 56 ? -8.047 18.359 12.094 1 85.38 56 LYS B O 1
ATOM 1555 N N . GLU B 1 57 ? -5.879 18.219 11.898 1 87.25 57 GLU B N 1
ATOM 1556 C CA . GLU B 1 57 ? -5.918 18.344 10.445 1 87.25 57 GLU B CA 1
ATOM 1557 C C . GLU B 1 57 ? -6.547 17.125 9.797 1 87.25 57 GLU B C 1
ATOM 1559 O O . GLU B 1 57 ? -7.316 17.234 8.844 1 87.25 57 GLU B O 1
ATOM 1564 N N . GLN B 1 58 ? -6.176 15.945 10.312 1 85.31 58 GLN B N 1
ATOM 1565 C CA . GLN B 1 58 ? -6.746 14.711 9.781 1 85.31 58 GLN B CA 1
ATOM 1566 C C . GLN B 1 58 ? -8.266 14.695 9.938 1 85.31 58 GLN B C 1
ATOM 1568 O O . GLN B 1 58 ? -8.984 14.211 9.062 1 85.31 58 GLN B O 1
ATOM 1573 N N . ALA B 1 59 ? -8.703 15.219 11.055 1 83.94 59 ALA B N 1
ATOM 1574 C CA . ALA B 1 59 ? -10.133 15.258 11.328 1 83.94 59 ALA B CA 1
ATOM 1575 C C . ALA B 1 59 ? -10.844 16.25 10.406 1 83.94 59 ALA B C 1
ATOM 1577 O O . ALA B 1 59 ? -12.016 16.047 10.062 1 83.94 59 ALA B O 1
ATOM 1578 N N . LYS B 1 60 ? -10.102 17.172 9.992 1 86.12 60 LYS B N 1
ATOM 1579 C CA . LYS B 1 60 ? -10.672 18.234 9.18 1 86.12 60 LYS B CA 1
ATOM 1580 C C . LYS B 1 60 ? -10.672 17.859 7.699 1 86.12 60 LYS B C 1
ATOM 1582 O O . LYS B 1 60 ? -11.617 18.172 6.973 1 86.12 60 LYS B O 1
ATOM 1587 N N . PHE B 1 61 ? -9.562 17.156 7.367 1 84.12 61 PHE B N 1
ATOM 1588 C CA . PHE B 1 61 ? -9.398 16.844 5.953 1 84.12 61 PHE B CA 1
ATOM 1589 C C . PHE B 1 61 ? -10.07 15.523 5.602 1 84.12 61 PHE B C 1
ATOM 1591 O O . PHE B 1 61 ? -9.719 14.477 6.141 1 84.12 61 PHE B O 1
ATOM 1598 N N . LYS B 1 62 ? -11.133 15.633 4.805 1 81.94 62 LYS B N 1
ATOM 1599 C CA . LYS B 1 62 ? -11.867 14.453 4.371 1 81.94 62 LYS B CA 1
ATOM 1600 C C . LYS B 1 62 ? -11.602 14.148 2.902 1 81.94 62 LYS B C 1
ATOM 1602 O O . LYS B 1 62 ? -11.188 15.031 2.143 1 81.94 62 LYS B O 1
ATOM 1607 N N . PHE B 1 63 ? -11.688 12.898 2.521 1 93.56 63 PHE B N 1
ATOM 1608 C CA . PHE B 1 63 ? -11.625 12.438 1.141 1 93.56 63 PHE B CA 1
ATOM 1609 C C . PHE B 1 63 ? -13 12.031 0.643 1 93.56 63 PHE B C 1
ATOM 1611 O O . PHE B 1 63 ? -13.414 10.883 0.827 1 93.56 63 PHE B O 1
ATOM 1618 N N . PRO B 1 64 ? -13.695 13.008 0 1 94.75 64 PRO B N 1
ATOM 1619 C CA . PRO B 1 64 ? -15.047 12.68 -0.463 1 94.75 64 PRO B CA 1
ATOM 1620 C C . PRO B 1 64 ? -15.094 11.383 -1.269 1 94.75 64 PRO B C 1
ATOM 1622 O O . PRO B 1 64 ? -14.242 11.156 -2.127 1 94.75 64 PRO B O 1
ATOM 1625 N N . GLY B 1 65 ? -16.125 10.562 -0.91 1 96.25 65 GLY B N 1
ATOM 1626 C CA . GLY B 1 65 ? -16.312 9.305 -1.604 1 96.25 65 GLY B CA 1
ATOM 1627 C C . GLY B 1 65 ? -15.578 8.148 -0.943 1 96.25 65 GLY B C 1
ATOM 1628 O O . GLY B 1 65 ? -15.758 6.988 -1.332 1 96.25 65 GLY B O 1
ATOM 1629 N N . TYR B 1 66 ? -14.828 8.547 0.074 1 97.25 66 TYR B N 1
ATOM 1630 C CA . TYR B 1 66 ? -14.07 7.52 0.787 1 97.25 66 TYR B CA 1
ATOM 1631 C C . TYR B 1 66 ? -14.336 7.59 2.285 1 97.25 66 TYR B C 1
ATOM 1633 O O . TYR B 1 66 ? -14.461 8.68 2.85 1 97.25 66 TYR B O 1
ATOM 1641 N N . SER B 1 67 ? -14.453 6.43 2.938 1 96.75 67 SER B N 1
ATOM 1642 C CA . SER B 1 67 ? -14.25 6.367 4.383 1 96.75 67 SER B CA 1
ATOM 1643 C C . SER B 1 67 ? -12.773 6.496 4.742 1 96.75 67 SER B C 1
ATOM 1645 O O . SER B 1 67 ? -11.914 5.883 4.102 1 96.75 67 SER B O 1
ATOM 1647 N N . THR B 1 68 ? -12.5 7.309 5.715 1 96 68 THR B N 1
ATOM 1648 C CA . THR B 1 68 ? -11.117 7.645 6.039 1 96 68 THR B CA 1
ATOM 1649 C C . THR B 1 68 ? -10.742 7.105 7.418 1 96 68 THR B C 1
ATOM 1651 O O . THR B 1 68 ? -11.453 7.344 8.398 1 96 68 THR B O 1
ATOM 1654 N N . PHE B 1 69 ? -9.68 6.359 7.488 1 94.88 69 PHE B N 1
ATOM 1655 C CA . PHE B 1 69 ? -9.055 5.902 8.727 1 94.88 69 PHE B CA 1
ATOM 1656 C C . PHE B 1 69 ? -7.629 6.426 8.836 1 94.88 69 PHE B C 1
ATOM 1658 O O . PHE B 1 69 ? -6.922 6.527 7.828 1 94.88 69 PHE B O 1
ATOM 1665 N N . TYR B 1 70 ? -7.207 6.809 10 1 92.06 70 TYR B N 1
ATOM 1666 C CA . TYR B 1 70 ? -5.867 7.387 10.07 1 92.06 70 TYR B CA 1
ATOM 1667 C C . TYR B 1 70 ? -5.223 7.113 11.422 1 92.06 70 TYR B C 1
ATOM 1669 O O . TYR B 1 70 ? -5.914 6.789 12.391 1 92.06 70 TYR B O 1
ATOM 1677 N N . SER B 1 71 ? -3.912 7.082 11.469 1 89.69 71 SER B N 1
ATOM 1678 C CA . SER B 1 71 ? -3.039 7.043 12.641 1 89.69 71 SER B CA 1
ATOM 1679 C C . SER B 1 71 ? -1.946 8.102 12.547 1 89.69 71 SER B C 1
ATOM 1681 O O . SER B 1 71 ? -1.134 8.086 11.617 1 89.69 71 SER B O 1
ATOM 1683 N N . THR B 1 72 ? -2.035 9.10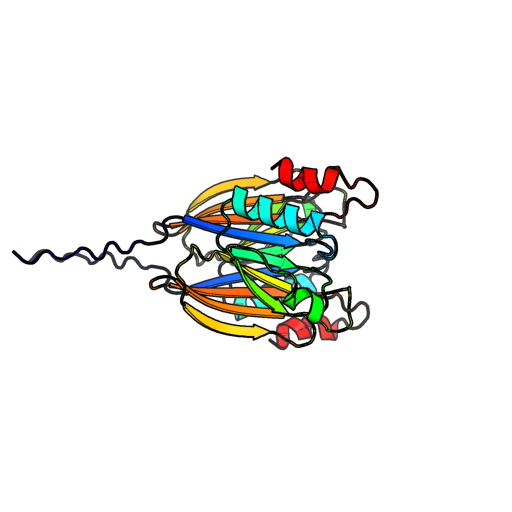2 13.352 1 83.94 72 THR B N 1
ATOM 1684 C CA . THR B 1 72 ? -1.078 10.203 13.289 1 83.94 72 THR B CA 1
ATOM 1685 C C . THR B 1 72 ? -0.583 10.57 14.688 1 83.94 72 THR B C 1
ATOM 1687 O O . THR B 1 72 ? -1.255 10.289 15.68 1 83.94 72 THR B O 1
ATOM 1690 N N . TRP B 1 73 ? 0.753 10.977 14.609 1 69.5 73 TRP B N 1
ATOM 1691 C CA . TRP B 1 73 ? 1.326 11.477 15.859 1 69.5 73 TRP B CA 1
ATOM 1692 C C . TRP B 1 73 ? 1.031 12.961 16.031 1 69.5 73 TRP B C 1
ATOM 1694 O O . TRP B 1 73 ? 1.12 13.734 15.086 1 69.5 73 TRP B O 1
ATOM 1704 N N . SER B 1 74 ? 0.35 13.289 17.047 1 63.41 74 SER B N 1
ATOM 1705 C CA . SER B 1 74 ? -0.154 14.617 17.391 1 63.41 74 SER B CA 1
ATOM 1706 C C . SER B 1 74 ? 0.849 15.703 17 1 63.41 74 SER B C 1
ATOM 1708 O O . SER B 1 74 ? 0.474 16.734 16.438 1 63.41 74 SER B O 1
ATOM 1710 N N . ASN B 1 75 ? 2.098 15.523 17.453 1 60.53 75 ASN B N 1
ATOM 1711 C CA . ASN B 1 75 ? 2.998 16.672 17.359 1 60.53 75 ASN B CA 1
ATOM 1712 C C . ASN B 1 75 ? 4.023 16.469 16.234 1 60.53 75 ASN B C 1
ATOM 1714 O O . ASN B 1 75 ? 4.961 17.266 16.109 1 60.53 75 ASN B O 1
ATOM 1718 N N . SER B 1 76 ? 3.928 15.32 15.453 1 60.34 76 SER B N 1
ATOM 1719 C CA . SER B 1 76 ? 5.035 15.148 14.523 1 60.34 76 SER B CA 1
ATOM 1720 C C . SER B 1 76 ? 4.57 15.281 13.078 1 60.34 76 SER B C 1
ATOM 1722 O O . SER B 1 76 ? 3.463 14.867 12.734 1 60.34 76 SER B O 1
ATOM 1724 N N . ARG B 1 77 ? 5.184 16.203 12.289 1 61.09 77 ARG B N 1
ATOM 1725 C CA . ARG B 1 77 ? 5.023 16.359 10.852 1 61.09 77 ARG B CA 1
ATOM 1726 C C . ARG B 1 77 ? 5.855 15.336 10.094 1 61.09 77 ARG B C 1
ATOM 1728 O O . ARG B 1 77 ? 6.273 15.578 8.953 1 61.09 77 ARG B O 1
ATOM 1735 N N . GLN B 1 78 ? 6.352 14.234 10.852 1 65.44 78 GLN B N 1
ATOM 1736 C CA . GLN B 1 78 ? 7.242 13.328 10.133 1 65.44 78 GLN B CA 1
ATOM 1737 C C . GLN B 1 78 ? 6.543 12.008 9.828 1 65.44 78 GLN B C 1
ATOM 1739 O O . GLN B 1 78 ? 7.062 11.188 9.07 1 65.44 78 GLN B O 1
ATOM 1744 N N . ARG B 1 79 ? 5.328 11.906 10.352 1 75.88 79 ARG B N 1
ATOM 1745 C CA . ARG B 1 79 ? 4.652 10.625 10.172 1 75.88 79 ARG B CA 1
ATOM 1746 C C . ARG B 1 79 ? 3.195 10.828 9.773 1 75.88 79 ARG B C 1
ATOM 1748 O O . ARG B 1 79 ? 2.834 11.875 9.227 1 75.88 79 ARG B O 1
ATOM 1755 N N . GLY B 1 80 ? 2.453 9.742 9.805 1 87.44 80 GLY B N 1
ATOM 1756 C CA . GLY B 1 80 ? 1.026 9.781 9.523 1 87.44 80 GLY B CA 1
ATOM 1757 C C . GLY B 1 80 ? 0.591 8.758 8.492 1 87.44 80 GLY B C 1
ATOM 1758 O O . GLY B 1 80 ? 1.182 8.664 7.414 1 87.44 80 GLY B O 1
ATOM 1759 N N . LEU B 1 81 ? -0.344 8.086 8.844 1 92.19 81 LEU B N 1
ATOM 1760 C CA . LEU B 1 81 ? -0.918 7.035 8.008 1 92.19 81 LEU B CA 1
ATOM 1761 C C . LEU B 1 81 ? -2.412 7.262 7.805 1 92.19 81 LEU B C 1
ATOM 1763 O O . LEU B 1 81 ? -3.127 7.609 8.742 1 92.19 81 LEU B O 1
ATOM 1767 N N . THR B 1 82 ? -2.816 7.09 6.578 1 93.62 82 THR B N 1
ATOM 1768 C CA . THR B 1 82 ? -4.242 7.141 6.27 1 93.62 82 THR B CA 1
ATOM 1769 C C . THR B 1 82 ? -4.641 5.98 5.367 1 93.62 82 THR B C 1
ATOM 1771 O O . THR B 1 82 ? -3.926 5.648 4.418 1 93.62 82 THR B O 1
ATOM 1774 N N . THR B 1 83 ? -5.676 5.266 5.707 1 96.81 83 THR B N 1
ATOM 1775 C CA . THR B 1 83 ? -6.293 4.27 4.844 1 96.81 83 THR B CA 1
ATOM 1776 C C . THR B 1 83 ? -7.664 4.742 4.371 1 96.81 83 THR B C 1
ATOM 1778 O O . THR B 1 83 ? -8.508 5.129 5.18 1 96.81 83 THR B O 1
ATOM 1781 N N . LEU B 1 84 ? -7.805 4.723 3.068 1 97.44 84 LEU B N 1
ATOM 1782 C CA . LEU B 1 84 ? -9.07 5.117 2.459 1 97.44 84 LEU B CA 1
ATOM 1783 C C . LEU B 1 84 ? -9.789 3.908 1.867 1 97.44 84 LEU B C 1
ATOM 1785 O O . LEU B 1 84 ? -9.172 3.082 1.19 1 97.44 84 LEU B O 1
ATOM 1789 N N . ILE B 1 85 ? -11.078 3.809 2.078 1 97.69 85 ILE B N 1
ATOM 1790 C CA . ILE B 1 85 ? -11.906 2.775 1.468 1 97.69 85 ILE B CA 1
ATOM 1791 C C . ILE B 1 85 ? -13.078 3.422 0.738 1 97.69 85 ILE B C 1
ATOM 1793 O O . ILE B 1 85 ? -13.859 4.164 1.34 1 97.69 85 ILE B O 1
ATOM 1797 N N . SER B 1 86 ? -13.141 3.15 -0.52 1 97.25 86 SER B N 1
ATOM 1798 C CA . SER B 1 86 ? -14.203 3.742 -1.336 1 97.25 86 SER B CA 1
ATOM 1799 C C . SER B 1 86 ? -15.578 3.398 -0.788 1 97.25 86 SER B C 1
ATOM 1801 O O . SER B 1 86 ? -15.852 2.244 -0.446 1 97.25 86 SER B O 1
ATOM 1803 N N . LYS B 1 87 ? -16.469 4.309 -0.725 1 94.81 87 LYS B N 1
ATOM 1804 C CA . LYS B 1 87 ? -17.828 4.094 -0.255 1 94.81 87 LYS B CA 1
ATOM 1805 C C . LYS B 1 87 ? -18.641 3.26 -1.251 1 94.81 87 LYS B C 1
ATOM 1807 O O . LYS B 1 87 ? -19.703 2.75 -0.921 1 94.81 87 LYS B O 1
ATOM 1812 N N . LEU B 1 88 ? -18.078 3.135 -2.408 1 91.88 88 LEU B N 1
ATOM 1813 C CA . LEU B 1 88 ? -18.719 2.293 -3.412 1 91.88 88 LEU B CA 1
ATOM 1814 C C . LEU B 1 88 ? -18.547 0.815 -3.072 1 91.88 88 LEU B C 1
ATOM 1816 O O . LEU B 1 88 ? -19.266 -0.036 -3.609 1 91.88 88 LEU B O 1
ATOM 1820 N N . LEU B 1 89 ? -17.453 0.619 -2.246 1 89.81 89 LEU B N 1
ATOM 1821 C CA . LEU B 1 89 ? -17.297 -0.738 -1.736 1 89.81 89 LEU B CA 1
ATOM 1822 C C . LEU B 1 89 ? -18.25 -0.998 -0.573 1 89.81 89 LEU B C 1
ATOM 1824 O O . LEU B 1 89 ? -18.219 -0.285 0.433 1 89.81 89 LEU B O 1
ATOM 1828 N N . ASN B 1 90 ? -19.422 -1.511 -0.755 1 88.81 90 ASN B N 1
ATOM 1829 C CA . ASN B 1 90 ? -20.297 -1.86 0.364 1 88.81 90 ASN B CA 1
ATOM 1830 C C . ASN B 1 90 ? -19.594 -2.805 1.339 1 88.81 90 ASN B C 1
ATOM 1832 O O . ASN B 1 90 ? -19.438 -3.994 1.054 1 88.81 90 ASN B O 1
ATOM 1836 N N . PHE B 1 91 ? -19.094 -2.131 2.459 1 94.94 91 PHE B N 1
ATOM 1837 C CA . PHE B 1 91 ? -18.359 -2.949 3.412 1 94.94 91 PHE B CA 1
ATOM 1838 C C . PHE B 1 91 ? -18.891 -2.746 4.824 1 94.94 91 PHE B C 1
ATOM 1840 O O . PHE B 1 91 ? -19.5 -1.722 5.121 1 94.94 91 PHE B O 1
ATOM 1847 N N . ASP B 1 92 ? -18.656 -3.746 5.68 1 96.56 92 ASP B N 1
ATOM 1848 C CA . ASP B 1 92 ? -18.844 -3.652 7.125 1 96.56 92 ASP B CA 1
ATOM 1849 C C . ASP B 1 92 ? -17.516 -3.523 7.855 1 96.56 92 ASP B C 1
ATOM 1851 O O . ASP B 1 92 ? -16.594 -4.32 7.637 1 96.56 92 ASP B O 1
ATOM 1855 N N . LEU B 1 93 ? -17.344 -2.461 8.648 1 97.56 93 LEU B N 1
ATOM 1856 C CA . LEU B 1 93 ? -16.156 -2.336 9.469 1 97.56 93 LEU B CA 1
ATOM 1857 C C . LEU B 1 93 ? -16.156 -3.367 10.594 1 97.56 93 LEU B C 1
ATOM 1859 O O . LEU B 1 93 ? -17.094 -3.432 11.383 1 97.56 93 LEU B O 1
ATOM 1863 N N . LEU B 1 94 ? -15.188 -4.164 10.633 1 97.5 94 LEU B N 1
ATOM 1864 C CA . LEU B 1 94 ? -15.102 -5.211 11.648 1 97.5 94 LEU B CA 1
ATOM 1865 C C . LEU B 1 94 ? -14.195 -4.777 12.797 1 97.5 94 LEU B C 1
ATOM 1867 O O . LEU B 1 94 ? -14.445 -5.117 13.953 1 97.5 94 LEU B O 1
ATOM 1871 N N . ASP B 1 95 ? -13.078 -4.105 12.461 1 96.69 95 ASP B N 1
ATOM 1872 C CA . ASP B 1 95 ? -12.102 -3.682 13.461 1 96.69 95 ASP B CA 1
ATOM 1873 C C . ASP B 1 95 ? -11.219 -2.553 12.922 1 96.69 95 ASP B C 1
ATOM 1875 O O . ASP B 1 95 ? -11.055 -2.412 11.711 1 96.69 95 ASP B O 1
ATOM 1879 N N . GLU B 1 96 ? -10.734 -1.732 13.766 1 95.62 96 GLU B N 1
ATOM 1880 C CA . GLU B 1 96 ? -9.773 -0.663 13.508 1 95.62 96 GLU B CA 1
ATOM 1881 C C . GLU B 1 96 ? -8.805 -0.491 14.68 1 95.62 96 GLU B C 1
ATOM 1883 O O . GLU B 1 96 ? -9.234 -0.253 15.812 1 95.62 96 GLU B O 1
ATOM 1888 N N . VAL B 1 97 ? -7.508 -0.658 14.375 1 92.75 97 VAL B N 1
ATOM 1889 C CA . VAL B 1 97 ? -6.5 -0.526 15.422 1 92.75 97 VAL B CA 1
ATOM 1890 C C . VAL B 1 97 ? -5.34 0.332 14.914 1 92.75 97 VAL B C 1
ATOM 1892 O O . VAL B 1 97 ? -4.867 0.148 13.789 1 92.75 97 VAL B O 1
ATOM 1895 N N . GLY B 1 98 ? -4.992 1.362 15.586 1 87.44 98 GLY B N 1
ATOM 1896 C CA . GLY B 1 98 ? -3.82 2.182 15.312 1 87.44 98 GLY B CA 1
ATOM 1897 C C . GLY B 1 98 ? -3.09 2.617 16.578 1 87.44 98 GLY B C 1
ATOM 1898 O O . GLY B 1 98 ? -3.646 2.561 17.672 1 87.44 98 GLY B O 1
ATOM 1899 N N . ASP B 1 99 ? -1.801 2.912 16.422 1 80.12 99 ASP B N 1
ATOM 1900 C CA . ASP B 1 99 ? -1.086 3.422 17.594 1 80.12 99 ASP B CA 1
ATOM 1901 C C . ASP B 1 99 ? -1.177 4.945 17.672 1 80.12 99 ASP B C 1
ATOM 1903 O O . ASP B 1 99 ? -1.73 5.586 16.766 1 80.12 99 ASP B O 1
ATOM 1907 N N . LYS B 1 100 ? -0.731 5.504 18.812 1 74.06 100 LYS B N 1
ATOM 1908 C CA . LYS B 1 100 ? -0.793 6.949 19.016 1 74.06 100 LYS B CA 1
ATOM 1909 C C . LYS B 1 100 ? 0.4 7.645 18.359 1 74.06 100 LYS B C 1
ATOM 1911 O O . LYS B 1 100 ? 0.477 8.875 18.344 1 74.06 100 LYS B O 1
ATOM 1916 N N . GLY B 1 101 ? 1.252 6.887 17.672 1 74.56 101 GLY B N 1
ATOM 1917 C CA . GLY B 1 101 ? 2.459 7.473 17.109 1 74.56 101 GLY B CA 1
ATOM 1918 C C . GLY B 1 101 ? 2.471 7.492 15.602 1 74.56 101 GLY B C 1
ATOM 1919 O O . GLY B 1 101 ? 3.441 7.938 14.984 1 74.56 101 GLY B O 1
ATOM 1920 N N . GLY B 1 102 ? 1.352 7.008 15.039 1 75.38 102 GLY B N 1
ATOM 1921 C CA . GLY B 1 102 ? 1.304 6.996 13.586 1 75.38 102 GLY B CA 1
ATOM 1922 C C . GLY B 1 102 ? 2.211 5.953 12.961 1 75.38 102 GLY B C 1
ATOM 1923 O O . GLY B 1 102 ? 2.66 6.105 11.828 1 75.38 102 GLY B O 1
ATOM 1924 N N . ARG B 1 103 ? 2.547 4.973 13.773 1 79.12 103 ARG B N 1
ATOM 1925 C CA . ARG B 1 103 ? 3.498 3.98 13.289 1 79.12 103 ARG B CA 1
ATOM 1926 C C . ARG B 1 103 ? 2.779 2.844 12.562 1 79.12 103 ARG B C 1
ATOM 1928 O O . ARG B 1 103 ? 3.35 2.205 11.68 1 79.12 103 ARG B O 1
ATOM 1935 N N . TYR B 1 104 ? 1.544 2.541 13.047 1 88.12 104 TYR B N 1
ATOM 1936 C CA . TYR B 1 104 ? 0.807 1.513 12.32 1 88.12 104 TYR B CA 1
ATOM 1937 C C . TYR B 1 104 ? -0.69 1.794 12.344 1 88.12 104 TYR B C 1
ATOM 1939 O O . TYR B 1 104 ? -1.173 2.545 13.195 1 88.12 104 TYR B O 1
ATOM 1947 N N . LEU B 1 105 ? -1.417 1.249 11.445 1 93.44 105 LEU B N 1
ATOM 1948 C CA . LEU B 1 105 ? -2.867 1.295 11.297 1 93.44 105 LEU B CA 1
ATOM 1949 C C . LEU B 1 105 ? -3.395 0.007 10.68 1 93.44 105 LEU B C 1
ATOM 1951 O O . LEU B 1 105 ? -2.893 -0.435 9.641 1 93.44 105 LEU B O 1
ATOM 1955 N N . ILE B 1 106 ? -4.32 -0.681 11.359 1 95.69 106 ILE 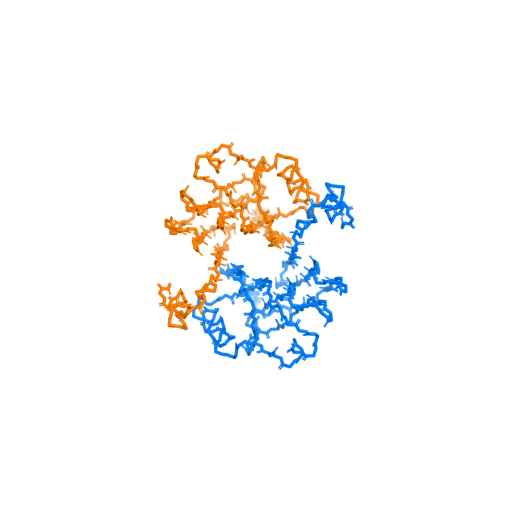B N 1
ATOM 1956 C CA . ILE B 1 106 ? -4.965 -1.891 10.852 1 95.69 106 ILE B CA 1
ATOM 1957 C C . ILE B 1 106 ? -6.473 -1.671 10.758 1 95.69 106 ILE B C 1
ATOM 1959 O O . ILE B 1 106 ? -7.113 -1.272 11.727 1 95.69 106 ILE B O 1
ATOM 1963 N N . VAL B 1 107 ? -7.008 -1.875 9.609 1 97.5 107 VAL B N 1
ATOM 1964 C CA . VAL B 1 107 ? -8.445 -1.774 9.375 1 97.5 107 VAL B CA 1
ATOM 1965 C C . VAL B 1 107 ? -8.969 -3.09 8.805 1 97.5 107 VAL B C 1
ATOM 1967 O O . VAL B 1 107 ? -8.469 -3.57 7.781 1 97.5 107 VAL B O 1
ATOM 1970 N N . LYS B 1 108 ? -9.938 -3.688 9.445 1 97.62 108 LYS B N 1
ATOM 1971 C CA . LYS B 1 108 ? -10.539 -4.941 9.008 1 97.62 108 LYS B CA 1
ATOM 1972 C C . LYS B 1 108 ? -11.992 -4.73 8.578 1 97.62 108 LYS B C 1
ATOM 1974 O O . LYS B 1 108 ? -12.797 -4.184 9.336 1 97.62 108 LYS B O 1
ATOM 1979 N N . VAL B 1 109 ? -12.25 -5.184 7.383 1 97.06 109 VAL B N 1
ATOM 1980 C CA . VAL B 1 109 ? -13.602 -4.988 6.871 1 97.06 109 VAL B CA 1
ATOM 1981 C C . VAL B 1 109 ? -14.109 -6.281 6.234 1 97.06 109 VAL B C 1
ATOM 1983 O O . VAL B 1 109 ? -13.312 -7.176 5.918 1 97.06 109 VAL B O 1
ATOM 1986 N N . ARG B 1 110 ? -15.383 -6.367 6.121 1 95 110 ARG B N 1
ATOM 1987 C CA . ARG B 1 110 ? -16.016 -7.445 5.363 1 95 110 ARG B CA 1
ATOM 1988 C C . ARG B 1 110 ? -16.672 -6.906 4.098 1 95 110 ARG B C 1
ATOM 1990 O O . ARG B 1 110 ? -17.438 -5.941 4.156 1 95 110 ARG B O 1
ATOM 1997 N N . VAL B 1 111 ? -16.297 -7.336 3.012 1 90.62 111 VAL B N 1
ATOM 1998 C CA . VAL B 1 111 ? -16.938 -7.066 1.728 1 90.62 111 VAL B CA 1
ATOM 1999 C C . VAL B 1 111 ? -17.562 -8.344 1.181 1 90.62 111 VAL B C 1
ATOM 2001 O O . VAL B 1 111 ? -16.844 -9.297 0.845 1 90.62 111 VAL B O 1
ATOM 2004 N N . ASN B 1 112 ? -18.922 -8.312 1.109 1 84.44 112 ASN B N 1
ATOM 2005 C CA . ASN B 1 112 ? -19.641 -9.555 0.825 1 84.44 112 ASN B CA 1
ATOM 2006 C C . ASN B 1 112 ? -19.234 -10.672 1.784 1 84.44 112 ASN B C 1
ATOM 2008 O O . ASN B 1 112 ? -19.375 -10.531 3 1 84.44 112 ASN B O 1
ATOM 2012 N N . ASN B 1 113 ? -18.594 -11.703 1.39 1 83.81 113 ASN B N 1
ATOM 2013 C CA . ASN B 1 113 ? -18.25 -12.812 2.277 1 83.81 113 ASN B CA 1
ATOM 2014 C C . ASN B 1 113 ? -16.734 -12.938 2.459 1 83.81 113 ASN B C 1
ATOM 2016 O O . ASN B 1 113 ? -16.234 -13.984 2.879 1 83.81 113 ASN B O 1
ATOM 2020 N N . VAL B 1 114 ? -16.141 -11.875 2.148 1 89 114 VAL B N 1
ATOM 2021 C CA . VAL B 1 114 ? -14.68 -11.898 2.27 1 89 114 VAL B CA 1
ATOM 2022 C C . VAL B 1 114 ? -14.234 -10.875 3.318 1 89 114 VAL B C 1
ATOM 2024 O O . VAL B 1 114 ? -14.68 -9.727 3.305 1 89 114 VAL B O 1
ATOM 2027 N N . VAL B 1 115 ? -13.422 -11.352 4.266 1 94 115 VAL B N 1
ATOM 2028 C CA . VAL B 1 115 ? -12.805 -10.445 5.223 1 94 115 VAL B CA 1
ATOM 2029 C C . VAL B 1 115 ? -11.492 -9.906 4.648 1 94 115 VAL B C 1
ATOM 2031 O O . VAL B 1 115 ? -10.641 -10.68 4.211 1 94 115 VAL B O 1
ATOM 2034 N N . ILE B 1 116 ? -11.359 -8.602 4.602 1 95.12 116 ILE B N 1
ATOM 2035 C CA . ILE B 1 116 ? -10.156 -7.93 4.109 1 95.12 116 ILE B CA 1
ATOM 2036 C C . ILE B 1 116 ? -9.484 -7.18 5.258 1 95.12 116 ILE B C 1
ATOM 2038 O O . ILE B 1 116 ? -10.102 -6.332 5.906 1 95.12 116 ILE B O 1
ATOM 2042 N N . THR B 1 117 ? -8.234 -7.547 5.555 1 96.56 117 THR B N 1
ATOM 2043 C CA . THR B 1 117 ? -7.422 -6.848 6.543 1 96.56 117 THR B CA 1
ATOM 2044 C C . THR B 1 117 ? -6.398 -5.945 5.863 1 96.56 117 THR B C 1
ATOM 2046 O O . THR B 1 117 ? -5.59 -6.41 5.059 1 96.56 117 THR B O 1
ATOM 2049 N N . LEU B 1 118 ? -6.457 -4.676 6.152 1 97.06 118 LEU B N 1
ATOM 2050 C CA . LEU B 1 118 ? -5.578 -3.65 5.605 1 97.06 118 LEU B CA 1
ATOM 2051 C C . LEU B 1 118 ? -4.574 -3.178 6.652 1 97.06 118 LEU B C 1
ATOM 2053 O O . LEU B 1 118 ? -4.961 -2.619 7.684 1 97.06 118 LEU B O 1
ATOM 2057 N N . ILE B 1 119 ? -3.32 -3.4 6.391 1 94.44 119 ILE B N 1
ATOM 2058 C CA . ILE B 1 119 ? -2.27 -3.096 7.355 1 94.44 119 ILE B CA 1
ATOM 2059 C C . ILE B 1 119 ? -1.316 -2.057 6.773 1 94.44 119 ILE B C 1
ATOM 2061 O O . ILE B 1 119 ? -0.798 -2.232 5.668 1 94.44 119 ILE B O 1
ATOM 2065 N N . THR B 1 120 ? -1.126 -0.998 7.418 1 92.69 120 THR B N 1
ATOM 2066 C CA . THR B 1 120 ? -0.12 -0.012 7.039 1 92.69 120 THR B CA 1
ATOM 2067 C C . THR B 1 120 ? 0.907 0.169 8.156 1 92.69 120 THR B C 1
ATOM 2069 O O . THR B 1 120 ? 0.543 0.313 9.32 1 92.69 120 THR B O 1
ATOM 2072 N N . LEU B 1 121 ? 2.146 0.139 7.797 1 86.88 121 LEU B N 1
ATOM 2073 C CA . LEU B 1 121 ? 3.229 0.266 8.766 1 86.88 121 LEU B CA 1
ATOM 2074 C C . LEU B 1 121 ? 4.289 1.246 8.273 1 86.88 121 LEU B C 1
ATOM 2076 O O . LEU B 1 121 ? 4.656 1.228 7.102 1 86.88 121 LEU B O 1
ATOM 2080 N N . MET B 1 122 ? 4.668 2.086 9.117 1 80.5 122 MET B N 1
ATOM 2081 C CA . MET B 1 122 ? 5.84 2.922 8.875 1 80.5 122 MET B CA 1
ATOM 2082 C C . MET B 1 122 ? 7.059 2.367 9.609 1 80.5 122 MET B C 1
ATOM 2084 O O . MET B 1 122 ? 7.059 2.254 10.836 1 80.5 122 MET B O 1
ATOM 2088 N N . CYS B 1 123 ? 7.973 1.828 8.844 1 66.62 123 CYS B N 1
ATOM 2089 C CA . CYS B 1 123 ? 9.18 1.306 9.477 1 66.62 123 CYS B CA 1
ATOM 2090 C C . CYS B 1 123 ? 10.203 2.412 9.688 1 66.62 123 CYS B C 1
ATOM 2092 O O . CYS B 1 123 ? 10.695 3.004 8.727 1 66.62 123 CYS B O 1
ATOM 2094 N N . ILE B 1 124 ? 10.148 3.229 10.633 1 53.56 124 ILE B N 1
ATOM 2095 C CA . ILE B 1 124 ? 11.07 4.324 10.898 1 53.56 124 ILE B CA 1
ATOM 2096 C C . ILE B 1 124 ? 12.453 3.762 11.227 1 53.56 124 ILE B C 1
ATOM 2098 O O . ILE B 1 124 ? 12.57 2.744 11.914 1 53.56 124 ILE B O 1
ATOM 2102 N N . PHE B 1 125 ? 13.359 4.02 10.375 1 47.09 125 PHE B N 1
ATOM 2103 C CA . PHE B 1 125 ? 14.773 3.826 10.695 1 47.09 125 PHE B CA 1
ATOM 2104 C C . PHE B 1 125 ? 15.07 4.273 12.117 1 47.09 125 PHE B C 1
ATOM 2106 O O . PHE B 1 125 ? 14.758 5.402 12.5 1 47.09 125 PHE B O 1
ATOM 2113 N N . LEU B 1 126 ? 14.812 3.643 13.117 1 39.91 126 LEU B N 1
ATOM 2114 C CA . LEU B 1 126 ? 15.602 4.191 14.219 1 39.91 126 LEU B CA 1
ATOM 2115 C C . LEU B 1 126 ? 17.078 4.266 13.852 1 39.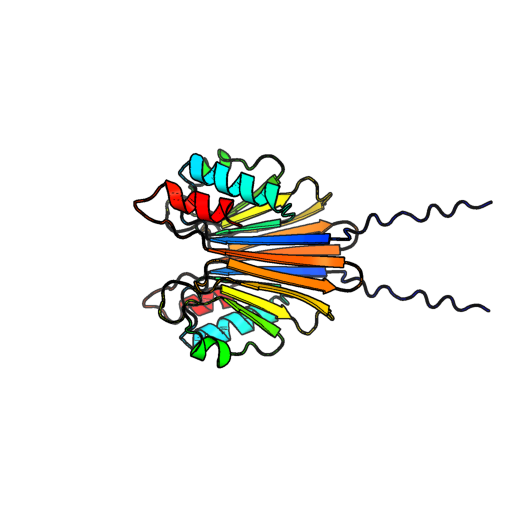91 126 LEU B C 1
ATOM 2117 O O . LEU B 1 126 ? 17.672 3.254 13.477 1 39.91 126 LEU B O 1
ATOM 2121 N N . PRO B 1 127 ? 17.641 5.375 13.289 1 38.53 127 PRO B N 1
ATOM 2122 C CA . PRO B 1 127 ? 19.109 5.453 13.219 1 38.53 127 PRO B CA 1
ATOM 2123 C C . PRO B 1 127 ? 19.797 4.371 14.047 1 38.53 127 PRO B C 1
ATOM 2125 O O . PRO B 1 127 ? 20.641 3.633 13.531 1 38.53 127 PRO B O 1
ATOM 2128 N N . ASN B 1 128 ? 20.328 4.715 15.25 1 35.44 128 ASN B N 1
ATOM 2129 C CA . ASN B 1 128 ? 21.219 4.137 16.25 1 35.44 128 ASN B CA 1
ATOM 2130 C C . ASN B 1 128 ? 20.703 2.793 16.75 1 35.44 128 ASN B C 1
ATOM 2132 O O . ASN B 1 128 ? 21.344 2.148 17.578 1 35.44 128 ASN B O 1
ATOM 2136 N N . VAL B 1 129 ? 19.438 2.58 17.078 1 32.59 129 VAL B N 1
ATOM 2137 C CA . VAL B 1 129 ? 19.062 1.386 17.828 1 32.59 129 VAL B CA 1
ATOM 2138 C C . VAL B 1 129 ? 18.688 0.261 16.859 1 32.59 129 VAL B C 1
ATOM 2140 O O . VAL B 1 129 ? 17.641 0.298 16.234 1 32.59 129 VAL B O 1
ATOM 2143 N N . ILE B 1 130 ? 19.453 -0.387 16.109 1 38.97 130 ILE B N 1
ATOM 2144 C CA . ILE B 1 130 ? 19.328 -1.709 15.5 1 38.97 130 ILE B CA 1
ATOM 2145 C C . ILE B 1 130 ? 18.203 -2.482 16.172 1 38.97 130 ILE B C 1
ATOM 2147 O O . ILE B 1 130 ? 17.438 -3.189 15.5 1 38.97 130 ILE B O 1
ATOM 2151 N N . GLU B 1 131 ? 18.125 -2.404 17.359 1 39.91 131 GLU B N 1
ATOM 2152 C CA . GLU B 1 131 ? 17.297 -3.199 18.266 1 39.91 131 GLU B CA 1
ATOM 2153 C C . GLU B 1 131 ? 15.82 -2.885 18.094 1 39.91 131 GLU B C 1
ATOM 2155 O O . GLU B 1 131 ? 14.984 -3.787 18.109 1 39.91 131 GLU B O 1
ATOM 2160 N N . HIS B 1 132 ? 15.445 -1.627 17.938 1 41.19 132 HIS B N 1
ATOM 2161 C CA . HIS B 1 132 ? 14.039 -1.273 18.031 1 41.19 132 HIS B CA 1
ATOM 2162 C C . HIS B 1 132 ? 13.336 -1.441 16.688 1 41.19 132 HIS B C 1
ATOM 2164 O O . HIS B 1 132 ? 12.109 -1.47 16.609 1 41.19 132 HIS B O 1
ATOM 2170 N N . SER B 1 133 ? 13.977 -1.268 15.68 1 44.22 133 SER B N 1
ATOM 2171 C CA . SER B 1 133 ? 13.359 -1.482 14.375 1 44.22 133 SER B CA 1
ATOM 2172 C C . SER B 1 133 ? 12.719 -2.863 14.289 1 44.22 133 SER B C 1
ATOM 2174 O O . SER B 1 133 ? 11.617 -3.01 13.758 1 44.22 133 SER B O 1
ATOM 2176 N N . LEU B 1 134 ? 13.523 -3.764 14.719 1 43.72 134 LEU B N 1
ATOM 2177 C CA . LEU B 1 134 ? 12.984 -5.117 14.797 1 43.72 134 LEU B CA 1
ATOM 2178 C C . LEU B 1 134 ? 11.812 -5.176 15.781 1 43.72 134 LEU B C 1
ATOM 2180 O O . LEU B 1 134 ? 10.898 -5.98 15.602 1 43.72 134 LEU B O 1
ATOM 2184 N N . SER B 1 135 ? 11.992 -4.254 16.672 1 44.25 135 SER B N 1
ATOM 2185 C CA . SER B 1 135 ? 10.938 -4.242 17.688 1 44.25 135 SER B CA 1
ATOM 2186 C C . SER B 1 135 ? 9.609 -3.807 17.078 1 44.25 135 SER B C 1
ATOM 2188 O O . SER B 1 135 ? 8.547 -4.242 17.531 1 44.25 135 SER B O 1
ATOM 2190 N N . CYS B 1 136 ? 9.789 -3.004 16.172 1 46.5 136 CYS B N 1
ATOM 2191 C CA . CYS B 1 136 ? 8.516 -2.602 15.594 1 46.5 136 CYS B CA 1
ATOM 2192 C C . CYS B 1 136 ? 7.773 -3.803 15.023 1 46.5 136 CYS B C 1
ATOM 2194 O O . CYS B 1 136 ? 6.547 -3.879 15.117 1 46.5 136 CYS B O 1
ATOM 2196 N N . PHE B 1 137 ? 8.578 -4.652 14.445 1 47.28 137 PHE B N 1
ATOM 2197 C CA . PHE B 1 137 ? 7.961 -5.84 13.875 1 47.28 137 PHE B CA 1
ATOM 2198 C C . PHE B 1 137 ? 7.57 -6.828 14.969 1 47.28 137 PHE B C 1
ATOM 2200 O O . PHE B 1 137 ? 6.547 -7.508 14.859 1 47.28 137 PHE B O 1
ATOM 2207 N N . LEU B 1 138 ? 8.414 -6.879 15.938 1 44.03 138 LEU B N 1
ATOM 2208 C CA . LEU B 1 138 ? 8.211 -7.887 16.969 1 44.03 138 LEU B CA 1
ATOM 2209 C C . LEU B 1 138 ? 7.086 -7.488 17.922 1 44.03 138 LEU B C 1
ATOM 2211 O O . LEU B 1 138 ? 6.488 -8.344 18.578 1 44.03 138 LEU B O 1
ATOM 2215 N N . MET B 1 139 ? 6.871 -6.246 17.891 1 40.06 139 MET B N 1
ATOM 2216 C CA . MET B 1 139 ? 5.883 -5.863 18.906 1 40.06 139 MET B CA 1
ATOM 2217 C C . MET B 1 139 ? 4.473 -5.902 18.312 1 40.06 139 MET B C 1
ATOM 2219 O O . MET B 1 139 ? 3.49 -5.766 19.047 1 40.06 139 MET B O 1
ATOM 2223 N N . LEU B 1 140 ? 4.422 -6.02 17.125 1 37.94 140 LEU B N 1
ATOM 2224 C CA . LEU B 1 140 ? 3.039 -6.086 16.672 1 37.94 140 LEU B CA 1
ATOM 2225 C C . LEU B 1 140 ? 2.549 -7.531 16.625 1 37.94 140 LEU B C 1
ATOM 2227 O O . LEU B 1 140 ? 3.305 -8.438 16.266 1 37.94 140 LEU B O 1
#

Solvent-accessible surface area (backbone atoms only — not comparable to full-atom values): 14769 Å² total; per-residue (Å²): 134,80,74,71,68,67,70,70,70,82,59,69,50,61,46,30,39,35,37,32,40,50,63,43,48,77,47,65,67,55,42,49,47,52,50,50,40,39,59,73,72,54,42,40,32,35,41,38,31,34,31,29,32,32,54,69,49,52,72,66,58,75,55,90,68,38,49,79,43,71,11,34,18,66,88,38,72,79,28,11,33,34,42,35,36,26,61,83,55,69,62,45,83,74,47,76,50,59,43,75,60,14,40,33,36,37,41,28,31,31,45,84,80,23,37,37,38,40,37,38,36,51,45,60,70,52,84,86,48,76,66,51,48,51,37,59,50,66,70,100,134,82,76,72,69,69,70,71,68,81,59,70,53,60,45,31,38,35,39,33,39,50,65,43,48,76,46,66,66,54,44,50,45,53,48,50,40,39,59,75,70,53,42,41,33,35,40,37,32,34,30,28,32,33,54,70,50,52,73,67,57,76,56,90,68,38,48,80,41,72,12,33,16,65,88,39,72,79,27,11,33,36,42,35,36,26,60,83,55,70,62,44,83,73,47,74,49,57,43,75,60,15,40,33,36,37,42,29,31,30,45,86,81,24,36,38,37,41,36,38,37,52,46,61,73,50,84,87,46,75,67,52,47,52,36,59,49,68,69,98

InterPro domains:
  IPR036691 Endonuclease/exonuclease/phosphatase superfamily [G3DSA:3.60.10.10] (11-133)
  IPR036691 Endonuclease/exonuclease/phosphatase superfamily [SSF56219] (14-129)

Foldseek 3Di:
DPPPPPPVLVPCPDAAEEEDAQQADPDVVSVVVVLVVCVVVVHQKYKYKLNLDAPVRQVVDDRPQWDKDKAAARPGSGIMIIMTGGPVQPKAWDDWDYDNHRAKIWTWIDRRHDIDIDIDGDQDPPPPCPPCSVVVVVVD/DPPPPPPVLVPPPDAAEEEDAQQADPDPVSVVVVLVVCVVVVHQKYKYKLNLDAPVRQVVDDRPQWDKDKAAARPGSRIMIIMTGGPVQPKAWDDWDYDNHRAKIWTWIDRRHDIDIDIDGDQDPPPPCPPCSVVVVVVD

Secondary structure (DSSP, 8-state):
------------SEEEEEEEE-S---SHHHHHHHHHHHHHHT-SEEEEE-----HHHHHH---TTEEEEEE--TT-SS--EEEEEETTS-EEEEEEEE-TTSSEEEEEEEETTEEEEEEEEE----SS-HHHHHHHHH--/------------SEEEEEEEE-S---SHHHHHHHHHHHHHHT-SEEEEE-----HHHHHH---TTEEEEEE--TT-SS--EEEEEETTS-EEEEEEEE-TTSSEEEEEEEETTEEEEEEEEE----SS-HHHHHHHHH--

Radius of gyration: 19.13 Å; Cα contacts (8 Å, |Δi|>4): 606; chains: 2; bounding box: 63×62×36 Å

Organism: Neolamprologus brichardi (NCBI:txid32507)